Protein AF-A0A3M1M6B4-F1 (afdb_monomer_lite)

pLDDT: mean 84.83, std 20.27, range [35.53, 98.75]

Secondary structure (DSSP, 8-state):
-------------------------------------SHHHHHHHHHHHHHHHHHHHHHHHHHHGGGS-SEEEEEE-TTS-EEEEEEHHHHHHHHHHHHHHHHHHHHHHHHHHHHS-GGG---TTHHHHTSTTTHHHHHHHHHHHHHHHHHHHHHHHHHHHHHHHHHHHTTS---HHHHHHHHHHHHHHHHHHHHHHHHHHT---HHHHT--

Sequence (212 aa):
MADRPGTQSAAVGYTACQSPFMSGARLSRASKRQGVFPMVPVRIALWLLLVLLTVVGVAMVVFQLPELPERVATHFDGAGRPNGFMSRQGHLATMVALLVGTPILFAGISALIRILPASLINIPYRNYWLAPERREETIRVVDLFLLIMAIGTEVFMMGIAHLVYRANVGNGQLSNTAFLTLLCGYLALTLGGCIYLLVRFGRPPADHASMS

Foldseek 3Di:
DDDDDDDDDDDDDDDDDDDDDDDDPDVDPDPPVPPPPVLVVVVVVLVVLLVVLLVVLLVVLVVLLVLFDQKFQQDADLQQAGDDIDGSVVLSVVLNCQSVVLVVVLVVVLVVLVVDDLVPDDAAPSCVCCPPVRNVVSSSLVNVLSSLLSSLSSVLSSQSSVQSSCLRNDDVGGDSVSNVVSVVVSVCSVVVSVVVRNVVRVDDDPVVVVVD

Structure (mmCIF, N/CA/C/O backbone):
data_AF-A0A3M1M6B4-F1
#
_entry.id   AF-A0A3M1M6B4-F1
#
loop_
_atom_site.group_PDB
_atom_site.id
_atom_site.type_symbol
_atom_site.label_atom_id
_atom_site.label_alt_id
_atom_site.label_comp_id
_atom_site.label_asym_id
_atom_site.label_entity_id
_atom_site.label_seq_id
_atom_site.pdbx_PDB_ins_code
_atom_site.Cartn_x
_atom_site.Cartn_y
_atom_site.Cartn_z
_atom_site.occupancy
_atom_site.B_iso_or_equiv
_atom_site.auth_seq_id
_atom_site.auth_comp_id
_atom_site.auth_asym_id
_atom_site.auth_atom_id
_atom_site.pdbx_PDB_model_num
ATOM 1 N N . MET A 1 1 ? 86.862 14.592 -76.114 1.00 40.19 1 MET A N 1
ATOM 2 C CA . MET A 1 1 ? 88.117 15.286 -75.761 1.00 40.19 1 MET A CA 1
ATOM 3 C C . MET A 1 1 ? 87.729 16.367 -74.759 1.00 40.19 1 MET A C 1
ATOM 5 O O . MET A 1 1 ? 87.096 17.319 -75.177 1.00 40.19 1 MET A O 1
ATOM 9 N N . ALA A 1 2 ? 87.619 15.962 -73.487 1.00 42.69 2 ALA A N 1
ATOM 10 C CA . ALA A 1 2 ? 88.420 16.439 -72.336 1.00 42.69 2 ALA A CA 1
ATOM 11 C C . ALA A 1 2 ? 87.764 17.702 -71.715 1.00 42.69 2 ALA A C 1
ATOM 13 O O . ALA A 1 2 ? 87.353 18.574 -72.460 1.00 42.69 2 ALA A O 1
ATOM 14 N N . ASP A 1 3 ? 87.525 17.858 -70.411 1.00 41.56 3 ASP A N 1
ATOM 15 C CA . ASP A 1 3 ? 88.254 17.340 -69.254 1.00 41.56 3 ASP A CA 1
ATOM 16 C C . ASP A 1 3 ? 87.396 17.391 -67.958 1.00 41.56 3 ASP A C 1
ATOM 18 O O . ASP A 1 3 ? 86.475 18.199 -67.836 1.00 41.56 3 ASP A O 1
ATOM 22 N N . ARG A 1 4 ? 87.707 16.513 -66.997 1.00 49.56 4 ARG A N 1
ATOM 23 C CA . ARG A 1 4 ? 87.288 16.500 -65.563 1.00 49.56 4 ARG A CA 1
ATOM 24 C C . ARG A 1 4 ? 88.448 17.129 -64.735 1.00 49.56 4 ARG A C 1
ATOM 26 O O . ARG A 1 4 ? 89.508 17.246 -65.341 1.00 49.56 4 ARG A O 1
ATOM 33 N N . PRO A 1 5 ? 88.379 17.488 -63.416 1.00 52.84 5 PRO A N 1
ATOM 34 C CA . PRO A 1 5 ? 87.872 16.659 -62.292 1.00 52.84 5 PRO A CA 1
ATOM 35 C C . PRO A 1 5 ? 87.263 17.410 -61.069 1.00 52.84 5 PRO A C 1
ATOM 37 O O . PRO A 1 5 ? 87.384 18.617 -60.935 1.00 52.84 5 PRO A O 1
ATOM 40 N N . GLY A 1 6 ? 86.476 16.736 -60.214 1.00 39.44 6 GLY A N 1
ATOM 41 C CA . GLY A 1 6 ? 86.876 16.286 -58.854 1.00 39.44 6 GLY A CA 1
ATOM 42 C C . GLY A 1 6 ? 86.154 17.159 -57.803 1.00 39.44 6 GLY A C 1
ATOM 43 O O . GLY A 1 6 ? 86.039 18.349 -58.031 1.00 39.44 6 GLY A O 1
ATOM 44 N N . THR A 1 7 ? 85.532 16.707 -56.709 1.00 46.44 7 THR A N 1
ATOM 45 C CA . THR A 1 7 ? 85.862 15.696 -55.682 1.00 46.44 7 THR A CA 1
ATOM 46 C C . THR A 1 7 ? 84.567 15.300 -54.923 1.00 46.44 7 THR A C 1
ATOM 48 O O . THR A 1 7 ? 83.717 16.140 -54.660 1.00 46.44 7 THR A O 1
ATOM 51 N N . GLN A 1 8 ? 84.249 14.001 -54.813 1.00 39.56 8 GLN A N 1
ATOM 52 C CA . GLN A 1 8 ? 84.305 13.140 -53.603 1.00 39.56 8 GLN A CA 1
ATOM 53 C C . GLN A 1 8 ? 83.405 13.528 -52.403 1.00 39.56 8 GLN A C 1
ATOM 55 O O . GLN A 1 8 ? 83.698 14.497 -51.715 1.00 39.56 8 GLN A O 1
ATOM 60 N N . SER A 1 9 ? 82.413 12.684 -52.055 1.00 43.28 9 SER A N 1
ATOM 61 C CA . SER A 1 9 ? 82.490 11.784 -50.876 1.00 43.28 9 SER A CA 1
ATOM 62 C C . SER A 1 9 ? 81.210 10.931 -50.642 1.00 43.28 9 SER A C 1
ATOM 64 O O . SER A 1 9 ? 80.122 11.484 -50.535 1.00 43.28 9 SER A O 1
ATOM 66 N N . ALA A 1 10 ? 81.417 9.600 -50.546 1.00 44.84 10 ALA A N 1
ATOM 67 C CA . ALA A 1 10 ? 80.654 8.483 -49.917 1.00 44.84 10 ALA A CA 1
ATOM 68 C C . ALA A 1 10 ? 79.155 8.247 -50.276 1.00 44.84 10 ALA A C 1
ATOM 70 O O . ALA A 1 10 ? 78.307 9.073 -49.970 1.00 44.84 10 ALA A O 1
ATOM 71 N N . ALA A 1 11 ? 78.720 7.186 -50.990 1.00 38.25 11 ALA A N 1
ATOM 72 C CA . ALA A 1 11 ? 78.766 5.711 -50.771 1.00 38.25 11 ALA A CA 1
ATOM 73 C C . ALA A 1 11 ? 77.967 5.249 -49.524 1.00 38.25 11 ALA A C 1
ATOM 75 O O . ALA A 1 11 ? 78.397 5.489 -48.405 1.00 38.25 11 ALA A O 1
ATOM 76 N N . VAL A 1 12 ? 76.702 4.808 -49.643 1.00 45.16 12 VAL A N 1
ATOM 77 C CA . VAL A 1 12 ? 76.176 3.451 -49.973 1.00 45.16 12 VAL A CA 1
ATOM 78 C C . VAL A 1 12 ? 76.644 2.336 -49.027 1.00 45.16 12 VAL A C 1
ATOM 80 O O . VAL A 1 12 ? 77.816 1.980 -49.008 1.00 45.16 12 VAL A O 1
ATOM 83 N N . GLY A 1 13 ? 75.676 1.707 -48.348 1.00 35.53 13 GLY A N 1
ATOM 84 C CA . GLY A 1 13 ? 75.820 0.422 -47.661 1.00 35.53 13 GLY A CA 1
ATOM 85 C C . GLY A 1 13 ? 74.458 -0.153 -47.258 1.00 35.53 13 GLY A C 1
ATOM 86 O O . GLY A 1 13 ? 73.916 0.202 -46.218 1.00 35.53 13 GLY A O 1
ATOM 87 N N . TYR A 1 14 ? 73.898 -1.016 -48.109 1.00 40.78 14 TYR A N 1
ATOM 88 C CA . TYR A 1 14 ? 72.773 -1.906 -47.806 1.00 40.78 14 TYR A CA 1
ATOM 89 C C . TYR A 1 14 ? 73.297 -3.148 -47.073 1.00 40.78 14 TYR A C 1
ATOM 91 O O . TYR A 1 14 ? 74.148 -3.833 -47.633 1.00 40.78 14 TYR A O 1
ATOM 99 N N . THR A 1 15 ? 72.695 -3.517 -45.937 1.00 44.03 15 THR A N 1
ATOM 100 C CA . THR A 1 15 ? 72.592 -4.930 -45.531 1.00 44.03 15 THR A CA 1
ATOM 101 C C . THR A 1 15 ? 71.309 -5.159 -44.737 1.00 44.03 15 THR A C 1
ATOM 103 O O . THR A 1 15 ? 71.058 -4.519 -43.719 1.00 44.03 15 THR A O 1
ATOM 106 N N . ALA A 1 16 ? 70.488 -6.078 -45.236 1.00 45.38 16 ALA A N 1
ATOM 107 C CA . ALA A 1 16 ? 69.285 -6.584 -44.598 1.00 45.38 16 ALA A CA 1
ATOM 108 C C . ALA A 1 16 ? 69.616 -7.462 -43.380 1.00 45.38 16 ALA A C 1
ATOM 110 O O . ALA A 1 16 ? 70.549 -8.260 -43.445 1.00 45.38 16 ALA A O 1
ATOM 111 N N . CYS A 1 17 ? 68.799 -7.398 -42.323 1.00 38.09 17 CYS A N 1
ATOM 112 C CA . CYS A 1 17 ? 68.600 -8.525 -41.411 1.00 38.09 17 CYS A CA 1
ATOM 113 C C . CYS A 1 17 ? 67.274 -8.395 -40.633 1.00 38.09 17 CYS A C 1
ATOM 115 O O . CYS A 1 17 ? 67.120 -7.524 -39.787 1.00 38.09 17 CYS A O 1
ATOM 117 N N . GLN A 1 18 ? 66.343 -9.294 -40.965 1.00 40.31 18 GLN A N 1
ATOM 118 C CA . GLN A 1 18 ? 65.378 -9.963 -40.082 1.00 40.31 18 GLN A CA 1
ATOM 119 C C . GLN A 1 18 ? 64.338 -9.140 -39.294 1.00 40.31 18 GLN A C 1
ATOM 121 O O . GLN A 1 18 ? 64.591 -8.513 -38.272 1.00 40.31 18 GLN A O 1
ATOM 126 N N . SER A 1 19 ? 63.089 -9.318 -39.726 1.00 51.66 19 SER A N 1
ATOM 127 C CA . SER A 1 19 ? 61.875 -9.171 -38.925 1.00 51.66 19 SER A CA 1
ATOM 128 C C . SER A 1 19 ? 61.872 -10.082 -37.691 1.00 51.66 19 SER A C 1
ATOM 130 O O . SER A 1 19 ? 62.152 -11.276 -37.834 1.00 51.66 19 SER A O 1
ATOM 132 N N . PRO A 1 20 ? 61.312 -9.615 -36.566 1.00 44.59 20 PRO A N 1
ATOM 133 C CA . PRO A 1 20 ? 60.530 -10.462 -35.694 1.00 44.59 20 PRO A CA 1
ATOM 134 C C . PRO A 1 20 ? 59.050 -10.106 -35.832 1.00 44.59 20 PRO A C 1
ATOM 136 O O . PRO A 1 20 ? 58.566 -9.050 -35.427 1.00 44.59 20 PRO A O 1
ATOM 139 N N . PHE A 1 21 ? 58.335 -11.059 -36.416 1.00 44.69 21 PHE A N 1
ATOM 140 C CA . PHE A 1 21 ? 57.012 -11.480 -35.977 1.00 44.69 21 PHE A CA 1
ATOM 141 C C . PHE A 1 21 ? 56.900 -11.380 -34.443 1.00 44.69 21 PHE A C 1
ATOM 143 O O . PHE A 1 21 ? 57.751 -11.937 -33.763 1.00 44.69 21 PHE A O 1
ATOM 150 N N . MET A 1 22 ? 55.887 -10.683 -33.925 1.00 40.56 22 MET A N 1
ATOM 151 C CA . MET A 1 22 ? 55.130 -10.952 -32.683 1.00 40.56 22 MET A CA 1
ATOM 152 C C . MET A 1 22 ? 54.240 -9.718 -32.446 1.00 40.56 22 MET A C 1
ATOM 154 O O . MET A 1 22 ? 54.691 -8.657 -32.041 1.00 40.56 22 MET A O 1
ATOM 158 N N . SER A 1 23 ? 52.998 -9.765 -32.917 1.00 44.06 23 SER A N 1
ATOM 159 C CA . SER A 1 23 ? 51.843 -10.174 -32.108 1.00 44.06 23 SER A CA 1
ATOM 160 C C . SER A 1 23 ? 51.222 -8.981 -31.380 1.00 44.06 23 SER A C 1
ATOM 162 O O . SER A 1 23 ? 51.775 -8.412 -30.443 1.00 44.06 23 SER A O 1
ATOM 164 N N . GLY A 1 24 ? 50.045 -8.590 -31.868 1.00 48.38 24 GLY A N 1
ATOM 165 C CA . GLY A 1 24 ? 49.254 -7.506 -31.318 1.00 48.38 24 GLY A CA 1
ATOM 166 C C . GLY A 1 24 ? 48.861 -7.761 -29.868 1.00 48.38 24 GLY A C 1
ATOM 167 O O . GLY A 1 24 ? 47.989 -8.579 -29.586 1.00 48.38 24 GLY A O 1
ATOM 168 N N . ALA A 1 25 ? 49.404 -6.961 -28.958 1.00 43.69 25 ALA A N 1
ATOM 169 C CA . ALA A 1 25 ? 48.801 -6.744 -27.654 1.00 43.69 25 ALA A CA 1
ATOM 170 C C . ALA A 1 25 ? 47.692 -5.695 -27.808 1.00 43.69 25 ALA A C 1
ATOM 172 O O . ALA A 1 25 ? 47.838 -4.512 -27.510 1.00 43.69 25 ALA A O 1
ATOM 173 N N . ARG A 1 26 ? 46.563 -6.167 -28.342 1.00 50.47 26 ARG A N 1
ATOM 174 C CA . ARG A 1 26 ? 45.251 -5.532 -28.233 1.00 50.47 26 ARG A CA 1
ATOM 175 C C . ARG A 1 26 ? 45.087 -5.123 -26.767 1.00 50.47 26 ARG A C 1
ATOM 177 O O . ARG A 1 26 ? 45.126 -5.992 -25.899 1.00 50.47 26 ARG A O 1
ATOM 184 N N . LEU A 1 27 ? 44.943 -3.827 -26.484 1.00 48.97 27 LEU A N 1
ATOM 185 C CA . LEU A 1 27 ? 44.572 -3.349 -25.154 1.00 48.97 27 LEU A CA 1
ATOM 186 C C . LEU A 1 27 ? 43.285 -4.075 -24.756 1.00 48.97 27 LEU A C 1
ATOM 188 O O . LEU A 1 27 ? 42.207 -3.797 -25.285 1.00 48.97 27 LEU A O 1
ATOM 192 N N . SER A 1 28 ? 43.439 -5.072 -23.886 1.00 43.59 28 SER A N 1
ATOM 193 C CA . SER A 1 28 ? 42.374 -5.905 -23.350 1.00 43.59 28 SER A CA 1
ATOM 194 C C . SER A 1 28 ? 41.460 -5.023 -22.509 1.00 43.59 28 SER A C 1
ATOM 196 O O . SER A 1 28 ? 41.613 -4.867 -21.297 1.00 43.59 28 SER A O 1
ATOM 198 N N . ARG A 1 29 ? 40.489 -4.427 -23.193 1.00 54.69 29 ARG A N 1
ATOM 199 C CA . ARG A 1 29 ? 39.268 -3.895 -22.616 1.00 54.69 29 ARG A CA 1
ATOM 200 C C . ARG A 1 29 ? 38.568 -5.048 -21.891 1.00 54.69 29 ARG A C 1
ATOM 202 O O . ARG A 1 29 ? 38.309 -6.083 -22.487 1.00 54.69 29 ARG A O 1
ATOM 209 N N . ALA A 1 30 ? 38.217 -4.798 -20.634 1.00 49.53 30 ALA A N 1
ATOM 210 C CA . ALA A 1 30 ? 37.230 -5.538 -19.855 1.00 49.53 30 ALA A CA 1
ATOM 211 C C . ALA A 1 30 ? 37.575 -6.988 -19.456 1.00 49.53 30 ALA A C 1
ATOM 213 O O . ALA A 1 30 ? 37.200 -7.956 -20.100 1.00 49.53 30 ALA A O 1
ATOM 214 N N . SER A 1 31 ? 38.040 -7.130 -18.219 1.00 50.09 31 SER A N 1
ATOM 215 C CA . SER A 1 31 ? 37.276 -7.948 -17.276 1.00 50.09 31 SER A CA 1
ATOM 216 C C . SER A 1 31 ? 37.037 -7.102 -16.036 1.00 50.09 31 SER A C 1
ATOM 218 O O . SER A 1 31 ? 37.709 -7.202 -15.011 1.00 50.09 31 SER A O 1
ATOM 220 N N . LYS A 1 32 ? 36.081 -6.173 -16.171 1.00 48.78 32 LYS A N 1
ATOM 221 C CA . LYS A 1 32 ? 35.358 -5.664 -15.010 1.00 48.78 32 LYS A CA 1
ATOM 222 C C . LYS A 1 32 ? 34.793 -6.934 -14.387 1.00 48.78 32 LYS A C 1
ATOM 224 O O . LYS A 1 32 ? 33.907 -7.538 -14.987 1.00 48.78 32 LYS A O 1
ATOM 229 N N . ARG A 1 33 ? 35.346 -7.371 -13.251 1.00 49.53 33 ARG A N 1
ATOM 230 C CA . ARG A 1 33 ? 34.656 -8.294 -12.354 1.00 49.53 33 ARG A CA 1
ATOM 231 C C . ARG A 1 33 ? 33.294 -7.658 -12.131 1.00 49.53 33 ARG A C 1
ATOM 233 O O . ARG A 1 33 ? 33.173 -6.692 -11.381 1.00 49.53 33 ARG A O 1
ATOM 240 N N . GLN A 1 34 ? 32.304 -8.111 -12.891 1.00 51.44 34 GLN A N 1
ATOM 241 C CA . GLN A 1 34 ? 30.917 -7.819 -12.626 1.00 51.44 34 GLN A CA 1
ATOM 242 C C . GLN A 1 34 ? 30.686 -8.522 -11.302 1.00 51.44 34 GLN A C 1
ATOM 244 O O . GLN A 1 34 ? 30.470 -9.730 -11.255 1.00 51.44 34 GLN A O 1
ATOM 249 N N . GLY A 1 35 ? 30.878 -7.782 -10.209 1.00 43.88 35 GLY A N 1
ATOM 250 C CA . GLY A 1 35 ? 30.321 -8.177 -8.938 1.00 43.88 35 GLY A CA 1
ATOM 251 C C . GLY A 1 35 ? 28.864 -8.450 -9.243 1.00 43.88 35 GLY A C 1
ATOM 252 O O . GLY A 1 35 ? 28.145 -7.547 -9.676 1.00 43.88 35 GLY A O 1
ATOM 253 N N . VAL A 1 36 ? 28.464 -9.713 -9.126 1.00 52.59 36 VAL A N 1
ATOM 254 C CA . VAL A 1 36 ? 27.062 -10.074 -9.017 1.00 52.59 36 VAL A CA 1
ATOM 255 C C . VAL A 1 36 ? 26.621 -9.346 -7.758 1.00 52.59 36 VAL A C 1
ATOM 257 O O . VAL A 1 36 ? 26.820 -9.830 -6.646 1.00 52.59 36 VAL A O 1
ATOM 260 N N . PHE A 1 37 ? 26.169 -8.099 -7.918 1.00 51.41 37 PHE A N 1
ATOM 261 C CA . PHE A 1 37 ? 25.600 -7.334 -6.826 1.00 51.41 37 PHE A CA 1
ATOM 262 C C . PHE A 1 37 ? 24.536 -8.233 -6.195 1.00 51.41 37 PHE A C 1
ATOM 264 O O . PHE A 1 37 ? 23.854 -8.958 -6.930 1.00 51.41 37 PHE A O 1
ATOM 271 N N . PRO A 1 38 ? 24.393 -8.227 -4.864 1.00 55.50 38 PRO A N 1
ATOM 272 C CA . PRO A 1 38 ? 23.521 -9.135 -4.133 1.00 55.50 38 PRO A CA 1
ATOM 273 C C . PRO A 1 38 ? 22.040 -8.746 -4.348 1.00 55.50 38 PRO A C 1
ATOM 275 O O . PRO A 1 38 ? 21.292 -8.485 -3.417 1.00 55.50 38 PRO A O 1
ATOM 278 N N . MET A 1 39 ? 21.578 -8.701 -5.598 1.00 58.03 39 MET A N 1
ATOM 279 C CA . MET A 1 39 ? 20.209 -8.363 -5.982 1.00 58.03 39 MET A CA 1
ATOM 280 C C . MET A 1 39 ? 19.231 -9.480 -5.602 1.00 58.03 39 MET A C 1
ATOM 282 O O . MET A 1 39 ? 18.058 -9.218 -5.352 1.00 58.03 39 MET A O 1
ATOM 286 N N . VAL A 1 40 ? 19.711 -10.726 -5.515 1.00 64.44 40 VAL A N 1
ATOM 287 C CA . VAL A 1 40 ? 18.926 -11.868 -5.024 1.00 64.44 40 VAL A CA 1
ATOM 288 C C . VAL A 1 40 ? 18.583 -11.717 -3.534 1.00 64.44 40 VAL A C 1
ATOM 290 O O . VAL A 1 40 ? 17.393 -11.737 -3.217 1.00 64.44 40 VAL A O 1
ATOM 293 N N . PRO A 1 41 ? 19.539 -11.491 -2.612 1.00 81.00 41 PRO A N 1
ATOM 294 C CA . PRO A 1 41 ? 19.202 -11.323 -1.200 1.00 81.00 41 PRO A CA 1
ATOM 295 C C . PRO A 1 41 ? 18.409 -10.043 -0.915 1.00 81.00 41 PRO A C 1
ATOM 297 O O . PRO A 1 41 ? 17.564 -10.081 -0.031 1.00 81.00 41 PRO A O 1
ATOM 300 N N . VAL A 1 42 ? 18.570 -8.953 -1.682 1.00 87.88 42 VAL A N 1
ATOM 301 C CA . VAL A 1 42 ? 17.704 -7.764 -1.522 1.00 87.88 42 VAL A CA 1
ATOM 302 C C . VAL A 1 42 ? 16.243 -8.097 -1.826 1.00 87.88 42 VAL A C 1
ATOM 304 O O . VAL A 1 42 ? 15.359 -7.752 -1.049 1.00 87.88 42 VAL A O 1
ATOM 307 N N . ARG A 1 43 ? 15.964 -8.811 -2.923 1.00 88.75 43 ARG A N 1
ATOM 308 C CA . ARG A 1 43 ? 14.586 -9.207 -3.260 1.00 88.75 43 ARG A CA 1
ATOM 309 C C . ARG A 1 43 ? 13.990 -10.149 -2.222 1.00 88.75 43 ARG A C 1
ATOM 311 O O . ARG A 1 43 ? 12.838 -9.968 -1.846 1.00 88.75 43 ARG A O 1
ATOM 318 N N . ILE A 1 44 ? 14.763 -11.130 -1.756 1.00 92.00 44 ILE A N 1
ATOM 319 C CA . ILE A 1 44 ? 14.322 -12.040 -0.692 1.00 92.00 44 ILE A CA 1
ATOM 320 C C . ILE A 1 44 ? 14.017 -11.242 0.579 1.00 92.00 44 ILE A C 1
ATOM 322 O O . ILE A 1 44 ? 12.950 -11.417 1.154 1.00 92.00 44 ILE A O 1
ATOM 326 N N . ALA A 1 45 ? 14.895 -10.316 0.974 1.00 95.56 45 ALA A N 1
ATOM 327 C CA . ALA A 1 45 ? 14.679 -9.465 2.139 1.00 95.56 45 ALA A CA 1
ATOM 328 C C . ALA A 1 45 ? 13.404 -8.616 2.019 1.00 95.56 45 ALA A C 1
ATOM 330 O O . ALA A 1 45 ? 12.660 -8.511 2.987 1.00 95.56 45 ALA A O 1
ATOM 331 N N . LEU A 1 46 ? 13.107 -8.060 0.840 1.00 96.19 46 LEU A N 1
ATOM 332 C CA . LEU A 1 46 ? 11.873 -7.302 0.609 1.00 96.19 46 LEU A CA 1
ATOM 333 C C . LEU A 1 46 ? 10.617 -8.183 0.678 1.00 96.19 46 LEU A C 1
ATOM 335 O O . LEU A 1 46 ? 9.613 -7.761 1.240 1.00 96.19 46 LEU A O 1
ATOM 339 N N . TRP A 1 47 ? 10.666 -9.413 0.164 1.00 96.38 47 TRP A N 1
ATOM 340 C CA . TRP A 1 47 ? 9.563 -10.366 0.327 1.00 96.38 47 TRP A CA 1
ATOM 341 C C . TRP A 1 47 ? 9.356 -10.764 1.786 1.00 96.38 47 TRP A C 1
ATOM 343 O O . TRP A 1 47 ? 8.223 -10.780 2.255 1.00 96.38 47 TRP A O 1
ATOM 353 N N . LEU A 1 48 ? 10.438 -11.047 2.515 1.00 97.56 48 LEU A N 1
ATOM 354 C CA . LEU A 1 48 ? 10.373 -11.341 3.946 1.00 97.56 48 LEU A CA 1
ATOM 355 C C . LEU A 1 48 ? 9.819 -10.153 4.731 1.00 97.56 48 LEU A C 1
ATOM 357 O O . LEU A 1 48 ? 8.992 -10.350 5.614 1.00 97.56 48 LEU A O 1
ATOM 361 N N . LEU A 1 49 ? 10.225 -8.930 4.381 1.00 98.31 49 LEU A N 1
ATOM 362 C CA . LEU A 1 49 ? 9.672 -7.709 4.956 1.00 98.31 49 LEU A CA 1
ATOM 363 C C . LEU A 1 49 ? 8.175 -7.586 4.663 1.00 98.31 49 LEU A C 1
ATOM 365 O O . LEU A 1 49 ? 7.418 -7.290 5.577 1.00 98.31 49 LEU A O 1
ATOM 369 N N . LEU A 1 50 ? 7.740 -7.840 3.428 1.00 98.38 50 LEU A N 1
ATOM 370 C CA . LEU A 1 50 ? 6.323 -7.803 3.070 1.00 98.38 50 LEU A CA 1
ATOM 371 C C . LEU A 1 50 ? 5.516 -8.816 3.893 1.00 98.38 50 LEU A C 1
ATOM 373 O O . LEU A 1 50 ? 4.526 -8.443 4.509 1.00 98.38 50 LEU A O 1
ATOM 377 N N . VAL A 1 51 ? 5.973 -10.070 3.968 1.00 98.31 51 VAL A N 1
ATOM 378 C CA . VAL A 1 51 ? 5.318 -11.111 4.779 1.00 98.31 51 VAL A CA 1
ATOM 379 C C . VAL A 1 51 ? 5.288 -10.721 6.255 1.00 98.31 51 VAL A C 1
ATOM 381 O O . VAL A 1 51 ? 4.256 -10.868 6.908 1.00 98.31 51 VAL A O 1
ATOM 384 N N . LEU A 1 52 ? 6.397 -10.199 6.781 1.00 98.62 52 LEU A N 1
ATOM 385 C CA . LEU A 1 52 ? 6.476 -9.723 8.157 1.00 98.62 52 LEU A CA 1
ATOM 386 C C . LEU A 1 52 ? 5.462 -8.604 8.411 1.00 98.62 52 LEU A C 1
ATOM 388 O O . LEU A 1 52 ? 4.739 -8.671 9.400 1.00 98.62 52 LEU A O 1
ATOM 392 N N . LEU A 1 53 ? 5.381 -7.607 7.527 1.00 98.62 53 LEU A N 1
ATOM 393 C CA . LEU A 1 53 ? 4.426 -6.504 7.639 1.00 98.62 53 LEU A CA 1
ATOM 394 C C . LEU A 1 53 ? 2.985 -7.003 7.604 1.00 98.62 53 LEU A C 1
ATOM 396 O O . LEU A 1 53 ? 2.209 -6.603 8.463 1.00 98.62 53 LEU A O 1
ATOM 400 N N . THR A 1 54 ? 2.647 -7.935 6.713 1.00 98.69 54 THR A N 1
ATOM 401 C CA . THR A 1 54 ? 1.306 -8.528 6.665 1.00 98.69 54 THR A CA 1
ATOM 402 C C . THR A 1 54 ? 0.966 -9.263 7.961 1.00 98.69 54 THR A C 1
ATOM 404 O O . THR A 1 54 ? -0.102 -9.049 8.531 1.00 98.69 54 THR A O 1
ATOM 407 N N . VAL A 1 55 ? 1.875 -10.100 8.476 1.00 98.69 55 VAL A N 1
ATOM 408 C CA . VAL A 1 55 ? 1.658 -10.825 9.742 1.00 98.69 55 VAL A CA 1
ATOM 409 C C . VAL A 1 55 ? 1.507 -9.849 10.908 1.00 98.69 55 VAL A C 1
ATOM 411 O O . VAL A 1 55 ? 0.581 -9.984 11.707 1.00 98.69 55 VAL A O 1
ATOM 414 N N . VAL A 1 56 ? 2.381 -8.845 10.994 1.00 98.75 56 VAL A N 1
ATOM 415 C CA . VAL A 1 56 ? 2.341 -7.821 12.045 1.00 98.75 56 VAL A CA 1
ATOM 416 C C . VAL A 1 56 ? 1.081 -6.965 11.932 1.00 98.75 56 VAL A C 1
ATOM 418 O O . VAL A 1 56 ? 0.448 -6.699 12.947 1.00 98.75 56 VAL A O 1
ATOM 421 N N . GLY A 1 57 ? 0.679 -6.564 10.727 1.00 98.62 57 GLY A N 1
ATOM 422 C CA . GLY A 1 57 ? -0.528 -5.783 10.473 1.00 98.62 57 GLY A CA 1
ATOM 423 C C . GLY A 1 57 ? -1.794 -6.542 10.858 1.00 98.62 57 GLY A C 1
ATOM 424 O O . GLY A 1 57 ? -2.646 -5.998 11.560 1.00 98.62 57 GLY A O 1
ATOM 425 N N . VAL A 1 58 ? -1.895 -7.819 10.475 1.00 98.69 58 VAL A N 1
ATOM 426 C CA . VAL A 1 58 ? -3.016 -8.687 10.870 1.00 98.69 58 VAL A CA 1
ATOM 427 C C . VAL A 1 58 ? -3.042 -8.883 12.385 1.00 98.69 58 VAL A C 1
ATOM 429 O O . VAL A 1 58 ? -4.090 -8.715 13.007 1.00 98.69 58 VAL A O 1
ATOM 432 N N . ALA A 1 59 ? -1.896 -9.179 13.003 1.00 98.62 59 ALA A N 1
ATOM 433 C CA . ALA A 1 59 ? -1.804 -9.293 14.454 1.00 98.62 59 ALA A CA 1
ATOM 434 C C . ALA A 1 59 ? -2.240 -7.988 15.138 1.00 98.62 59 ALA A C 1
ATOM 436 O O . ALA A 1 59 ? -3.040 -8.023 16.070 1.00 98.62 59 ALA A O 1
ATOM 437 N N . MET A 1 60 ? -1.785 -6.836 14.637 1.00 98.50 60 MET A N 1
ATOM 438 C CA . MET A 1 60 ? -2.133 -5.518 15.162 1.00 98.50 60 MET A CA 1
ATOM 439 C C . MET A 1 60 ? -3.652 -5.300 15.196 1.00 98.50 60 MET A C 1
ATOM 441 O O . MET A 1 60 ? -4.178 -4.918 16.240 1.00 98.50 60 MET A O 1
ATOM 445 N N . VAL A 1 61 ? -4.367 -5.560 14.094 1.00 98.06 61 VAL A N 1
ATOM 446 C CA . VAL A 1 61 ? -5.828 -5.351 14.047 1.00 98.06 61 VAL A CA 1
ATOM 447 C C . VAL A 1 61 ? -6.593 -6.364 14.899 1.00 98.06 61 VAL A C 1
ATOM 449 O O . VAL A 1 61 ? -7.607 -6.015 15.499 1.00 98.06 61 VAL A O 1
ATOM 452 N N . VAL A 1 62 ? -6.094 -7.599 15.014 1.00 98.31 62 VAL A N 1
ATOM 453 C CA . VAL A 1 62 ? -6.682 -8.628 15.887 1.00 98.31 62 VAL A CA 1
ATOM 454 C C . VAL A 1 62 ? -6.521 -8.253 17.360 1.00 98.31 62 VAL A C 1
ATOM 456 O O . VAL A 1 62 ? -7.484 -8.353 18.117 1.00 98.31 62 VAL A O 1
ATOM 459 N N . PHE A 1 63 ? -5.343 -7.775 17.770 1.00 98.25 63 PHE A N 1
ATOM 460 C CA . PHE A 1 63 ? -5.096 -7.354 19.152 1.00 98.25 63 PHE A CA 1
ATOM 461 C C . PHE A 1 63 ? -5.865 -6.089 19.539 1.00 98.25 63 PHE A C 1
ATOM 463 O O . PHE A 1 63 ? -6.270 -5.963 20.687 1.00 98.25 63 PHE A O 1
ATOM 470 N N . GLN A 1 64 ? -6.109 -5.180 18.594 1.00 97.19 64 GLN A N 1
ATOM 471 C CA . GLN A 1 64 ? -6.908 -3.969 18.822 1.00 97.19 64 GLN A CA 1
ATOM 472 C C . GLN A 1 64 ? -8.416 -4.248 18.914 1.00 97.19 64 GLN A C 1
ATOM 474 O O . GLN A 1 64 ? -9.164 -3.441 19.464 1.00 97.19 64 GLN A O 1
ATOM 479 N N . LEU A 1 65 ? -8.878 -5.385 18.388 1.00 96.75 65 LEU A N 1
ATOM 480 C CA . LEU A 1 65 ? -10.297 -5.706 18.262 1.00 96.75 65 LEU A CA 1
ATOM 481 C C . LEU A 1 65 ? -11.098 -5.634 19.576 1.00 96.75 65 LEU A C 1
ATOM 483 O O . LEU A 1 65 ? -12.188 -5.064 19.544 1.00 96.75 65 LEU A O 1
ATOM 487 N N . PRO A 1 66 ? -10.635 -6.185 20.718 1.00 97.56 66 PRO A N 1
ATOM 488 C CA . PRO A 1 66 ? -11.437 -6.227 21.943 1.00 97.56 66 PRO A CA 1
ATOM 489 C C . PRO A 1 66 ? -11.741 -4.844 22.524 1.00 97.56 66 PRO A C 1
ATOM 491 O O . PRO A 1 66 ? -12.756 -4.675 23.194 1.00 97.56 66 PRO A O 1
ATOM 494 N N . GLU A 1 67 ? -10.878 -3.866 22.254 1.00 97.50 67 GLU A N 1
ATOM 495 C CA . GLU A 1 67 ? -11.010 -2.490 22.738 1.00 97.50 67 GLU A CA 1
ATOM 496 C C . GLU A 1 67 ? -11.959 -1.652 21.877 1.00 97.50 67 GLU A C 1
ATOM 498 O O . GLU A 1 67 ? -12.421 -0.592 22.298 1.00 97.50 67 GLU A O 1
ATOM 503 N N . LEU A 1 68 ? -12.264 -2.115 20.662 1.00 97.44 68 LEU A N 1
ATOM 504 C CA . LEU A 1 68 ? -13.165 -1.406 19.771 1.00 97.44 68 LEU A CA 1
ATOM 505 C C . LEU A 1 68 ? -14.627 -1.543 20.230 1.00 97.44 68 LEU A C 1
ATOM 507 O O . LEU A 1 68 ? -15.063 -2.641 20.611 1.00 97.44 68 LEU A O 1
ATOM 511 N N . PRO A 1 69 ? -15.424 -0.462 20.116 1.00 97.12 69 PRO A N 1
ATOM 512 C CA . PRO A 1 69 ? -16.864 -0.524 20.336 1.00 97.12 69 PRO A CA 1
ATOM 513 C C . PRO A 1 69 ? -17.536 -1.446 19.310 1.00 97.12 69 PRO A C 1
ATOM 515 O O . PRO A 1 69 ? -16.995 -1.709 18.235 1.00 97.12 69 PRO A O 1
ATOM 518 N N . GLU A 1 70 ? -18.757 -1.908 19.597 1.00 96.88 70 GLU A N 1
ATOM 519 C CA . GLU A 1 70 ? -19.517 -2.752 18.657 1.00 96.88 70 GLU A CA 1
ATOM 520 C C . GLU A 1 70 ? -19.732 -2.079 17.295 1.00 96.88 70 GLU A C 1
ATOM 522 O O . GLU A 1 70 ? -19.764 -2.752 16.259 1.00 96.88 70 GLU A O 1
ATOM 527 N N . ARG A 1 71 ? -19.843 -0.746 17.303 1.00 97.25 71 ARG A N 1
ATOM 528 C CA . ARG A 1 71 ? -20.005 0.099 16.124 1.00 97.25 71 ARG A CA 1
ATOM 529 C C . ARG A 1 71 ? -18.780 0.994 15.963 1.00 97.25 71 ARG A C 1
ATOM 531 O O . ARG A 1 71 ? -18.589 1.929 16.732 1.00 97.25 71 ARG A O 1
ATOM 538 N N . VAL A 1 72 ? -17.979 0.704 14.945 1.00 98.19 72 VAL A N 1
ATOM 539 C CA . VAL A 1 72 ? -16.684 1.337 14.682 1.00 98.19 72 VAL A CA 1
ATOM 540 C C . VAL A 1 72 ? -16.856 2.418 13.623 1.00 98.19 72 VAL A C 1
ATOM 542 O O . VAL A 1 72 ? -17.371 2.149 12.537 1.00 98.19 72 VAL A O 1
ATOM 545 N N . ALA A 1 73 ? -16.418 3.637 13.924 1.00 97.94 73 ALA A N 1
ATOM 546 C CA . ALA A 1 73 ? -16.260 4.694 12.937 1.00 97.94 73 ALA A CA 1
ATOM 547 C C . ALA A 1 73 ? -15.104 4.349 11.997 1.00 97.94 73 ALA A C 1
ATOM 549 O O . ALA A 1 73 ? -13.970 4.186 12.441 1.00 97.94 73 ALA A O 1
ATOM 550 N N . THR A 1 74 ? -15.381 4.248 10.702 1.00 96.94 74 THR A N 1
ATOM 551 C CA . THR A 1 74 ? -14.387 3.874 9.680 1.00 96.94 74 THR A CA 1
ATOM 552 C C . THR A 1 74 ? -14.307 4.866 8.534 1.00 96.94 74 THR A C 1
ATOM 554 O O . THR A 1 74 ? -13.423 4.751 7.690 1.00 96.94 74 THR A O 1
ATOM 557 N N . HIS A 1 75 ? -15.216 5.837 8.500 1.00 97.06 75 HIS A N 1
ATOM 558 C CA . HIS A 1 75 ? -15.171 6.956 7.576 1.00 97.06 75 HIS A CA 1
ATOM 559 C C . HIS A 1 75 ? -15.307 8.260 8.360 1.00 97.06 75 HIS A C 1
ATOM 561 O O . HIS A 1 75 ? -16.099 8.353 9.305 1.00 97.06 75 HIS A O 1
ATOM 567 N N . PHE A 1 76 ? -14.512 9.245 7.960 1.00 97.19 76 PHE A N 1
ATOM 568 C CA . PHE A 1 76 ? -14.390 10.529 8.631 1.00 97.19 76 PHE A CA 1
ATOM 569 C C . PHE A 1 76 ? -14.507 11.653 7.597 1.00 97.19 76 PHE A C 1
ATOM 571 O O . PHE A 1 76 ? -14.100 11.490 6.446 1.00 97.19 76 PHE A O 1
ATOM 578 N N . ASP A 1 77 ? -15.100 12.777 7.986 1.00 96.44 77 ASP A N 1
ATOM 579 C CA . ASP A 1 77 ? -15.167 13.976 7.153 1.00 96.44 77 ASP A CA 1
ATOM 580 C C . ASP A 1 77 ? -13.830 14.744 7.138 1.00 96.44 77 ASP A C 1
ATOM 582 O O . ASP A 1 77 ? -12.860 14.373 7.799 1.00 96.44 77 ASP A O 1
ATOM 586 N N . GLY A 1 78 ? -13.767 15.850 6.388 1.00 94.00 78 GLY A N 1
ATOM 587 C CA . GLY A 1 78 ? -12.562 16.685 6.310 1.00 94.00 78 GLY A CA 1
ATOM 588 C C . GLY A 1 78 ? -12.145 17.333 7.639 1.00 94.00 78 GLY A C 1
ATOM 589 O O . GLY A 1 78 ? -11.008 17.782 7.765 1.00 94.00 78 GLY A O 1
ATOM 590 N N . ALA A 1 79 ? -13.023 17.362 8.645 1.00 94.75 79 ALA A N 1
ATOM 591 C CA . ALA A 1 79 ? -12.713 17.818 9.998 1.00 94.75 79 ALA A CA 1
ATOM 592 C C . ALA A 1 79 ? -12.284 16.664 10.927 1.00 94.75 79 ALA A C 1
ATOM 594 O O . ALA A 1 79 ? -12.067 16.893 12.114 1.00 94.75 79 ALA A O 1
ATOM 595 N N . GLY A 1 80 ? -12.160 15.438 10.406 1.00 95.88 80 GLY A N 1
ATOM 596 C CA . GLY A 1 80 ? -11.806 14.251 11.177 1.00 95.88 80 GLY A CA 1
ATOM 597 C C . GLY A 1 80 ? -12.962 13.706 12.019 1.00 95.88 80 GLY A C 1
ATOM 598 O O . GLY A 1 80 ? -12.726 12.884 12.906 1.00 95.88 80 GLY A O 1
ATOM 599 N N . ARG A 1 81 ? -14.206 14.146 11.780 1.00 97.56 81 ARG A N 1
ATOM 600 C CA . ARG A 1 81 ? -15.387 13.686 12.525 1.00 97.56 81 ARG A CA 1
ATOM 601 C C . ARG A 1 81 ? -15.984 12.450 11.861 1.00 97.56 81 ARG A C 1
ATOM 603 O O . ARG A 1 81 ? -16.043 12.392 10.634 1.00 97.56 81 ARG A O 1
ATOM 610 N N . PRO A 1 82 ? -16.458 11.469 12.638 1.00 97.19 82 PRO A N 1
ATOM 611 C CA . PRO A 1 82 ? -16.971 10.230 12.087 1.00 97.19 82 PRO A CA 1
ATOM 612 C C . PRO A 1 82 ? -18.306 10.478 11.379 1.00 97.19 82 PRO A C 1
ATOM 614 O O . PRO A 1 82 ? -19.234 11.042 11.956 1.00 97.19 82 PRO A O 1
ATOM 617 N N . ASN A 1 83 ? -18.417 10.038 10.128 1.00 96.81 83 ASN A N 1
ATOM 618 C CA . ASN A 1 83 ? -19.640 10.152 9.324 1.00 96.81 83 ASN A CA 1
ATOM 619 C C . ASN A 1 83 ? -20.032 8.833 8.631 1.00 96.81 83 ASN A C 1
ATOM 621 O O . ASN A 1 83 ? -21.054 8.778 7.951 1.00 96.81 83 ASN A O 1
ATOM 625 N N . GLY A 1 84 ? -19.265 7.758 8.836 1.00 96.81 84 GLY A N 1
ATOM 626 C CA . GLY A 1 84 ? -19.595 6.412 8.379 1.00 96.81 84 GLY A CA 1
ATOM 627 C C . GLY A 1 84 ? -19.054 5.351 9.330 1.00 96.81 84 GLY A C 1
ATOM 628 O O . GLY A 1 84 ? -17.962 5.480 9.888 1.00 96.81 84 GLY A O 1
ATOM 629 N N . PHE A 1 85 ? -19.847 4.301 9.528 1.00 98.19 85 PHE A N 1
ATOM 630 C CA . PHE A 1 85 ? -19.615 3.289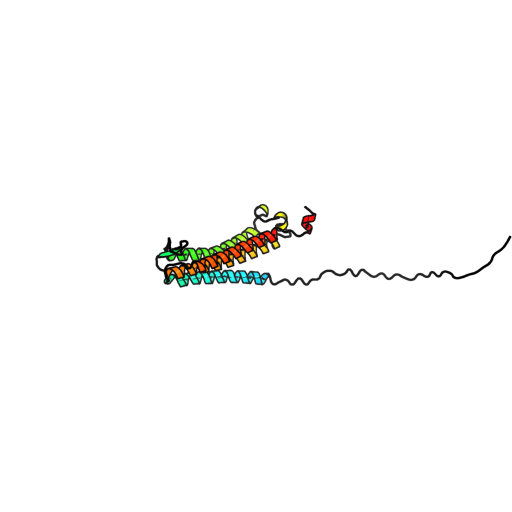 10.552 1.00 98.19 85 PHE A CA 1
ATOM 631 C C . PHE A 1 85 ? -19.827 1.889 9.992 1.00 98.19 85 PHE A C 1
ATOM 633 O O . PHE A 1 85 ? -20.626 1.691 9.078 1.00 98.19 85 PHE A O 1
ATOM 640 N N . MET A 1 86 ? -19.190 0.911 10.622 1.00 97.69 86 MET A N 1
ATOM 641 C CA . MET A 1 86 ? -19.448 -0.509 10.407 1.00 97.69 86 MET A CA 1
ATOM 642 C C . MET A 1 86 ? -19.458 -1.264 11.737 1.00 97.69 86 MET A C 1
ATOM 644 O O . MET A 1 86 ? -19.142 -0.706 12.788 1.00 97.69 86 MET A O 1
ATOM 648 N N . SER A 1 87 ? -19.851 -2.537 11.709 1.00 98.31 87 SER A N 1
ATOM 649 C CA . SER A 1 87 ? -19.709 -3.397 12.883 1.00 98.31 87 SER A CA 1
ATOM 650 C C . SER A 1 87 ? -18.231 -3.669 13.174 1.00 98.31 87 SER A C 1
ATOM 652 O O . SER A 1 87 ? -17.398 -3.679 12.264 1.00 98.31 87 SER A O 1
ATOM 654 N N . ARG A 1 88 ? -17.907 -3.965 14.434 1.00 97.50 88 ARG A N 1
ATOM 655 C CA . ARG A 1 88 ? -16.563 -4.387 14.860 1.00 97.50 88 ARG A CA 1
ATOM 656 C C . ARG A 1 88 ? -16.008 -5.544 14.023 1.00 97.50 88 ARG A C 1
ATOM 658 O O . ARG A 1 88 ? -14.850 -5.515 13.619 1.00 97.50 88 ARG A O 1
ATOM 665 N N . GLN A 1 89 ? -16.853 -6.527 13.704 1.00 97.81 89 GLN A N 1
ATOM 666 C CA . GLN A 1 89 ? -16.459 -7.658 12.858 1.00 97.81 89 GLN A CA 1
ATOM 667 C C . GLN A 1 89 ? -16.316 -7.275 11.383 1.00 97.81 89 GLN A C 1
ATOM 669 O O . GLN A 1 89 ? -15.423 -7.777 10.707 1.00 97.81 89 GLN A O 1
ATOM 674 N N . GLY A 1 90 ? -17.146 -6.351 10.890 1.00 97.81 90 GLY A N 1
ATOM 675 C CA . GLY A 1 90 ? -16.989 -5.788 9.550 1.00 97.81 90 GLY A CA 1
ATOM 676 C C . GLY A 1 90 ? -15.652 -5.063 9.391 1.00 97.81 90 GLY A C 1
ATOM 677 O O . GLY A 1 90 ? -14.977 -5.244 8.378 1.00 97.81 90 GLY A O 1
ATOM 678 N N . HIS A 1 91 ? -15.229 -4.315 10.416 1.00 97.62 91 HIS A N 1
ATOM 679 C CA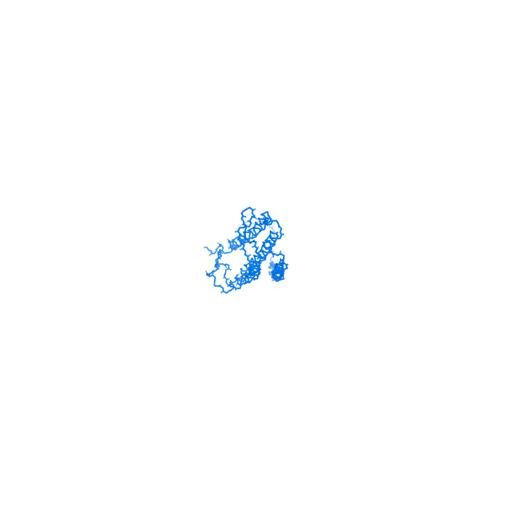 . HIS A 1 91 ? -13.928 -3.645 10.435 1.00 97.62 91 HIS A CA 1
ATOM 680 C C . HIS A 1 91 ? -12.775 -4.644 10.373 1.00 97.62 91 HIS A C 1
ATOM 682 O O . HIS A 1 91 ? -11.917 -4.521 9.497 1.00 97.62 91 HIS A O 1
ATOM 688 N N . LEU A 1 92 ? -12.798 -5.668 11.231 1.00 98.12 92 LEU A N 1
ATOM 689 C CA . LEU A 1 92 ? -11.792 -6.729 11.218 1.00 98.12 92 LEU A CA 1
ATOM 690 C C . LEU A 1 92 ? -11.705 -7.412 9.852 1.00 98.12 92 LEU A C 1
ATOM 692 O O . LEU A 1 92 ? -10.624 -7.484 9.271 1.00 98.12 92 LEU A O 1
ATOM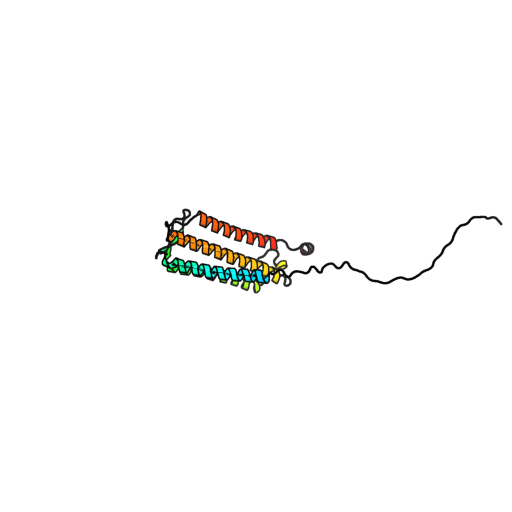 696 N N . ALA A 1 93 ? -12.838 -7.894 9.333 1.00 98.31 93 ALA A N 1
ATOM 697 C CA . ALA A 1 93 ? -12.884 -8.616 8.067 1.00 98.31 93 ALA A CA 1
ATOM 698 C C . ALA A 1 93 ? -12.349 -7.756 6.915 1.00 98.31 93 ALA A C 1
ATOM 700 O O . ALA A 1 93 ? -11.559 -8.237 6.107 1.00 98.31 93 ALA A O 1
ATOM 701 N N . THR A 1 94 ? -12.718 -6.472 6.882 1.00 98.25 94 THR A N 1
ATOM 702 C CA . THR A 1 94 ? -12.241 -5.528 5.864 1.00 98.25 94 THR A CA 1
ATOM 703 C C . THR A 1 94 ? -10.733 -5.310 5.969 1.00 98.25 94 THR A C 1
ATOM 705 O O . THR A 1 94 ? -10.037 -5.405 4.962 1.00 98.25 94 THR A O 1
ATOM 708 N N . MET A 1 95 ? -10.202 -5.048 7.168 1.00 98.00 95 MET A N 1
ATOM 709 C CA . MET A 1 95 ? -8.766 -4.800 7.344 1.00 98.00 95 MET A CA 1
ATOM 710 C C . MET A 1 95 ? -7.926 -6.042 7.040 1.00 98.00 95 MET A C 1
ATOM 712 O O . MET A 1 95 ? -6.929 -5.937 6.335 1.00 98.00 95 MET A O 1
ATOM 716 N N . VAL A 1 96 ? -8.345 -7.226 7.496 1.00 98.38 96 VAL A N 1
ATOM 717 C CA . VAL A 1 96 ? -7.653 -8.485 7.176 1.00 98.38 96 VAL A CA 1
ATOM 718 C C . VAL A 1 96 ? -7.703 -8.764 5.674 1.00 98.38 96 VAL A C 1
ATOM 720 O O . VAL A 1 96 ? -6.680 -9.112 5.088 1.00 98.38 96 VAL A O 1
ATOM 723 N N . ALA A 1 97 ? -8.856 -8.565 5.026 1.00 98.56 97 ALA A N 1
ATOM 724 C CA . ALA A 1 97 ? -8.978 -8.738 3.581 1.00 98.56 97 ALA A CA 1
ATOM 725 C C . ALA A 1 97 ? -8.056 -7.787 2.807 1.00 98.56 97 ALA A C 1
ATOM 727 O O . ALA A 1 97 ? -7.455 -8.202 1.821 1.00 98.56 97 ALA A O 1
ATOM 728 N N . LEU A 1 98 ? -7.903 -6.539 3.257 1.00 98.25 98 LEU A N 1
ATOM 729 C CA . LEU A 1 98 ? -7.000 -5.577 2.628 1.00 98.25 98 LEU A CA 1
ATOM 730 C C . LEU A 1 98 ? -5.522 -5.926 2.861 1.00 98.25 98 LEU A C 1
ATOM 732 O O . LEU A 1 98 ? -4.776 -5.985 1.887 1.00 98.25 98 LEU A O 1
ATOM 736 N N . LEU A 1 99 ? -5.116 -6.223 4.100 1.00 98.44 99 LEU A N 1
ATOM 737 C CA . LEU A 1 99 ? -3.726 -6.554 4.462 1.00 98.44 99 LEU A CA 1
ATOM 738 C C . LEU A 1 99 ? -3.246 -7.884 3.861 1.00 98.44 99 LEU A C 1
ATOM 740 O O . LEU A 1 99 ? -2.074 -8.059 3.558 1.00 98.44 99 LEU A O 1
ATOM 744 N N . VAL A 1 100 ? -4.138 -8.859 3.676 1.00 98.56 100 VAL A N 1
ATOM 745 C CA . VAL A 1 100 ? -3.783 -10.147 3.053 1.00 98.56 100 VAL A CA 1
ATOM 746 C C . VAL A 1 100 ? -3.985 -10.099 1.540 1.00 98.56 100 VAL A C 1
ATOM 748 O O . VAL A 1 100 ? -3.160 -10.597 0.774 1.00 98.56 100 VAL A O 1
ATOM 751 N N . GLY A 1 101 ? -5.076 -9.484 1.088 1.00 98.50 101 GLY A N 1
ATOM 752 C CA . GLY A 1 101 ? -5.426 -9.403 -0.325 1.00 98.50 101 GLY A CA 1
ATOM 753 C C . GLY A 1 101 ? -4.469 -8.528 -1.126 1.00 98.50 101 GLY A C 1
ATOM 754 O O . GLY A 1 101 ? -4.176 -8.856 -2.272 1.00 98.50 101 GLY A O 1
ATOM 755 N N . THR A 1 102 ? -3.931 -7.459 -0.536 1.00 97.81 102 THR A N 1
ATOM 756 C CA . THR A 1 102 ? -3.028 -6.536 -1.236 1.00 97.81 102 THR A CA 1
ATOM 757 C C . THR A 1 102 ? -1.705 -7.201 -1.645 1.00 97.81 102 THR A C 1
ATOM 759 O O . THR A 1 102 ? -1.393 -7.184 -2.840 1.00 97.81 102 THR A O 1
ATOM 762 N N . PRO A 1 103 ? -0.943 -7.865 -0.752 1.00 97.38 103 PRO A N 1
ATOM 763 C CA . PRO A 1 103 ? 0.253 -8.616 -1.132 1.00 97.38 103 PRO A CA 1
ATOM 764 C C . PRO A 1 103 ? -0.031 -9.676 -2.199 1.00 97.38 103 PRO A C 1
ATOM 766 O O . PRO A 1 103 ? 0.736 -9.807 -3.154 1.00 97.38 103 PRO A O 1
ATOM 769 N N . ILE A 1 104 ? -1.153 -10.396 -2.074 1.00 98.25 104 ILE A N 1
ATOM 770 C CA . ILE A 1 104 ? -1.582 -11.405 -3.053 1.00 98.25 104 ILE A CA 1
ATOM 771 C C . ILE A 1 104 ? -1.854 -10.757 -4.411 1.00 98.25 104 ILE A C 1
ATOM 773 O O . ILE A 1 104 ? -1.411 -11.277 -5.433 1.00 98.25 104 ILE A O 1
ATOM 777 N N . LEU A 1 105 ? -2.540 -9.614 -4.437 1.00 97.69 105 LEU A N 1
ATOM 778 C CA . LEU A 1 105 ? -2.834 -8.871 -5.658 1.00 97.69 105 LEU A CA 1
ATOM 779 C C . LEU A 1 105 ? -1.545 -8.429 -6.357 1.00 97.69 105 LEU A C 1
ATOM 781 O O . LEU A 1 105 ? -1.373 -8.700 -7.543 1.00 97.69 105 LEU A O 1
ATOM 785 N N . PHE A 1 106 ? -0.613 -7.800 -5.638 1.00 96.88 106 PHE A N 1
ATOM 786 C CA . PHE A 1 106 ? 0.660 -7.360 -6.217 1.00 96.88 106 PHE A CA 1
ATOM 787 C C . PHE A 1 106 ? 1.521 -8.539 -6.696 1.00 96.88 106 PHE A C 1
ATOM 789 O O . PHE A 1 106 ? 2.088 -8.480 -7.792 1.00 96.88 106 PHE A O 1
ATOM 796 N N . ALA A 1 107 ? 1.576 -9.633 -5.929 1.00 95.12 107 ALA A N 1
ATOM 797 C CA . ALA A 1 107 ? 2.240 -10.870 -6.340 1.00 95.12 107 ALA A CA 1
ATOM 798 C C . ALA A 1 107 ? 1.597 -11.466 -7.605 1.00 95.12 107 ALA A C 1
ATOM 800 O O . ALA A 1 107 ? 2.300 -11.864 -8.536 1.00 95.12 107 ALA A O 1
ATOM 801 N N . GLY A 1 108 ? 0.264 -11.473 -7.664 1.00 96.69 108 GLY A N 1
ATOM 802 C CA . GLY A 1 108 ? -0.519 -11.933 -8.805 1.00 96.69 108 GLY A CA 1
ATOM 803 C C . GLY 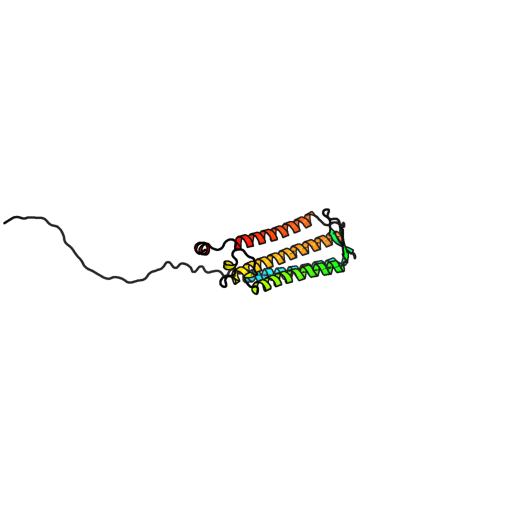A 1 108 ? -0.274 -11.095 -10.057 1.00 96.69 108 GLY A C 1
ATOM 804 O O . GLY A 1 108 ? -0.060 -11.657 -11.127 1.00 96.69 108 GLY A O 1
ATOM 805 N N . ILE A 1 109 ? -0.213 -9.766 -9.932 1.00 95.00 109 ILE A N 1
ATOM 806 C CA . ILE A 1 109 ? 0.130 -8.863 -11.042 1.00 95.00 109 ILE A CA 1
ATOM 807 C C . ILE A 1 109 ? 1.557 -9.143 -11.539 1.00 95.00 109 ILE A C 1
ATOM 809 O O . ILE A 1 109 ? 1.766 -9.270 -12.746 1.00 95.00 109 ILE A O 1
ATOM 813 N N . SER A 1 110 ? 2.531 -9.302 -10.635 1.00 92.56 110 SER A N 1
ATOM 814 C CA . SER A 1 110 ? 3.914 -9.658 -10.996 1.00 92.56 110 SER A CA 1
ATOM 815 C C . SER A 1 110 ? 3.987 -11.000 -11.740 1.00 92.56 110 SER A C 1
ATOM 817 O O . SER A 1 110 ? 4.675 -11.117 -12.759 1.00 92.56 110 SER A O 1
ATOM 819 N N . ALA A 1 111 ? 3.236 -12.009 -11.292 1.00 93.81 111 ALA A N 1
ATOM 820 C CA . ALA A 1 111 ? 3.138 -13.296 -11.977 1.00 93.81 111 ALA A CA 1
ATOM 821 C C . ALA A 1 111 ? 2.460 -13.170 -13.355 1.00 93.81 111 ALA A C 1
ATOM 823 O O . ALA A 1 111 ? 2.950 -13.723 -14.340 1.00 93.81 111 ALA A O 1
ATOM 824 N N . LEU A 1 112 ? 1.378 -12.393 -13.448 1.00 93.81 112 LEU A N 1
ATOM 825 C CA . LEU A 1 112 ? 0.613 -12.184 -14.676 1.00 93.81 112 LEU A CA 1
ATOM 826 C C . LEU A 1 112 ? 1.444 -11.482 -15.761 1.00 93.81 112 LEU A C 1
ATOM 828 O O . LEU A 1 112 ? 1.437 -11.900 -16.918 1.00 93.81 112 LEU A O 1
ATOM 832 N N . ILE A 1 113 ? 2.230 -10.464 -15.404 1.00 91.94 113 ILE A N 1
ATOM 833 C CA . ILE A 1 113 ? 3.092 -9.740 -16.356 1.00 91.94 113 ILE A CA 1
ATOM 834 C C . ILE A 1 113 ? 4.117 -10.673 -17.021 1.00 91.94 113 ILE A C 1
ATOM 836 O O . ILE A 1 113 ? 4.474 -10.477 -18.184 1.00 91.94 113 ILE A O 1
ATOM 840 N N . ARG A 1 114 ? 4.553 -11.737 -16.335 1.00 91.06 114 ARG A N 1
ATOM 841 C CA . ARG A 1 114 ? 5.499 -12.716 -16.893 1.00 91.06 114 ARG A CA 1
ATOM 842 C C . ARG A 1 114 ? 4.908 -13.553 -18.015 1.00 91.06 114 ARG A C 1
ATOM 844 O O . ARG A 1 114 ? 5.671 -13.953 -18.895 1.00 91.06 114 ARG A O 1
ATOM 851 N N . ILE A 1 115 ? 3.595 -13.761 -18.028 1.00 91.75 115 ILE A N 1
ATOM 852 C CA . ILE A 1 115 ? 2.897 -14.567 -19.039 1.00 91.75 115 ILE A CA 1
ATOM 853 C C . ILE A 1 115 ? 2.167 -13.721 -20.090 1.00 91.75 115 ILE A C 1
ATOM 855 O O . ILE A 1 115 ? 1.836 -14.232 -21.156 1.00 91.75 115 ILE A O 1
ATOM 859 N N . LEU A 1 116 ? 1.947 -12.427 -19.831 1.00 89.31 116 LEU A N 1
ATOM 860 C CA . LEU A 1 116 ? 1.286 -11.538 -20.784 1.00 89.31 116 LEU A CA 1
ATOM 861 C C . LEU A 1 116 ? 2.131 -11.311 -22.055 1.00 89.31 116 LEU A C 1
ATOM 863 O O . LEU A 1 116 ? 3.352 -11.097 -21.968 1.00 89.31 116 LEU A O 1
ATOM 867 N N . PRO A 1 117 ? 1.490 -11.291 -23.242 1.00 89.75 117 PRO A N 1
ATOM 868 C CA . PRO A 1 117 ? 2.137 -10.886 -24.480 1.00 89.75 117 PRO A CA 1
ATOM 869 C C . PRO A 1 117 ? 2.501 -9.397 -24.435 1.00 89.75 117 PRO A C 1
ATOM 871 O O . PRO A 1 117 ? 1.797 -8.578 -23.842 1.00 89.75 117 PRO A O 1
ATOM 874 N N . ALA A 1 118 ? 3.583 -9.026 -25.124 1.00 86.56 118 ALA A N 1
ATOM 875 C CA . ALA A 1 118 ? 4.098 -7.654 -25.128 1.00 86.56 118 ALA A CA 1
ATOM 876 C C . ALA A 1 118 ? 3.092 -6.610 -25.653 1.00 86.56 118 ALA A C 1
ATOM 878 O O . ALA A 1 118 ? 3.180 -5.438 -25.301 1.00 86.56 118 ALA A O 1
ATOM 879 N N . SER A 1 119 ? 2.119 -7.027 -26.469 1.00 87.69 119 SER A N 1
ATOM 880 C CA . SER A 1 119 ? 1.051 -6.164 -26.986 1.00 87.69 119 SER A CA 1
ATOM 881 C C . SER A 1 119 ? 0.093 -5.656 -25.906 1.00 87.69 119 SER A C 1
ATOM 883 O O . SER A 1 119 ? -0.481 -4.584 -26.091 1.00 87.69 119 SER A O 1
ATOM 885 N N . LEU A 1 120 ? -0.058 -6.392 -24.799 1.00 89.69 120 LEU A N 1
ATOM 886 C CA . LEU A 1 120 ? -0.938 -6.043 -23.678 1.00 89.69 120 LEU A CA 1
ATOM 887 C C . LEU A 1 120 ? -0.218 -5.265 -22.566 1.00 89.69 120 LEU A C 1
ATOM 889 O O . LEU A 1 120 ? -0.864 -4.777 -21.643 1.00 89.69 120 LEU A O 1
ATOM 893 N N . ILE A 1 121 ? 1.108 -5.129 -22.642 1.00 88.75 121 ILE A N 1
ATOM 894 C CA . ILE A 1 121 ? 1.899 -4.384 -21.660 1.00 88.75 121 ILE A CA 1
ATOM 895 C C . ILE A 1 121 ? 2.101 -2.956 -22.173 1.00 88.75 121 ILE A C 1
ATOM 897 O O . ILE A 1 121 ? 2.765 -2.724 -23.187 1.00 88.75 121 ILE A O 1
ATOM 901 N N . ASN A 1 122 ? 1.534 -1.987 -21.454 1.00 88.94 122 ASN A N 1
ATOM 902 C CA . ASN A 1 122 ? 1.649 -0.573 -21.789 1.00 88.94 122 ASN A CA 1
ATOM 903 C C . ASN A 1 122 ? 2.876 0.059 -21.114 1.00 88.94 122 ASN A C 1
ATOM 905 O O . ASN A 1 122 ? 2.812 0.458 -19.953 1.00 88.94 122 ASN A O 1
ATOM 909 N N . ILE A 1 123 ? 3.987 0.158 -21.847 1.00 89.81 123 ILE A N 1
ATOM 910 C CA . ILE A 1 123 ? 5.179 0.919 -21.445 1.00 89.81 123 ILE A CA 1
ATOM 911 C C . ILE A 1 123 ? 5.734 1.715 -22.641 1.00 89.81 123 ILE A C 1
ATOM 913 O O . ILE A 1 123 ? 5.597 1.263 -23.785 1.00 89.81 123 ILE A O 1
ATOM 917 N N . PRO A 1 124 ? 6.384 2.877 -22.419 1.00 89.81 124 PRO A N 1
ATOM 918 C CA . PRO A 1 124 ? 7.076 3.606 -23.484 1.00 89.81 124 PRO A CA 1
ATOM 919 C C . PRO A 1 124 ? 8.098 2.710 -24.190 1.00 89.81 124 PRO A C 1
ATOM 921 O O . PRO A 1 124 ? 8.743 1.898 -23.536 1.00 89.81 124 PRO A O 1
ATOM 924 N N . TYR A 1 125 ? 8.250 2.837 -25.512 1.00 89.88 125 TYR A N 1
ATOM 925 C CA . TYR A 1 125 ? 9.167 2.014 -26.320 1.00 89.88 125 TYR A CA 1
ATOM 926 C C . TYR A 1 125 ? 9.020 0.494 -26.081 1.00 89.88 125 TYR A C 1
ATOM 928 O O . TYR A 1 125 ? 10.010 -0.237 -26.033 1.00 89.88 125 TYR A O 1
ATOM 936 N N . ARG A 1 126 ? 7.784 -0.014 -25.937 1.00 89.06 126 ARG A N 1
ATOM 937 C CA . ARG A 1 126 ? 7.508 -1.422 -25.578 1.00 89.06 126 ARG A CA 1
ATOM 938 C C . ARG A 1 126 ? 8.257 -2.455 -26.426 1.00 89.06 126 ARG A C 1
ATOM 940 O O . ARG A 1 126 ? 8.760 -3.427 -25.877 1.00 89.06 126 ARG A O 1
ATOM 947 N N . ASN A 1 127 ? 8.362 -2.239 -27.743 1.00 88.69 127 ASN A N 1
ATOM 948 C CA . ASN A 1 127 ? 9.012 -3.183 -28.660 1.00 88.69 127 ASN A CA 1
ATOM 949 C C . ASN A 1 127 ? 10.506 -3.313 -28.341 1.00 88.69 127 ASN A C 1
ATOM 951 O O . ASN A 1 127 ? 11.083 -4.382 -28.495 1.00 88.69 127 ASN A O 1
ATOM 955 N N . TYR A 1 128 ? 11.114 -2.232 -27.846 1.00 90.50 128 TYR A N 1
ATOM 956 C CA . TYR A 1 128 ? 12.482 -2.246 -27.366 1.00 90.50 128 TYR A CA 1
ATOM 957 C C . TYR A 1 128 ? 12.578 -2.998 -26.031 1.00 90.50 128 TYR A C 1
ATOM 959 O O . TYR A 1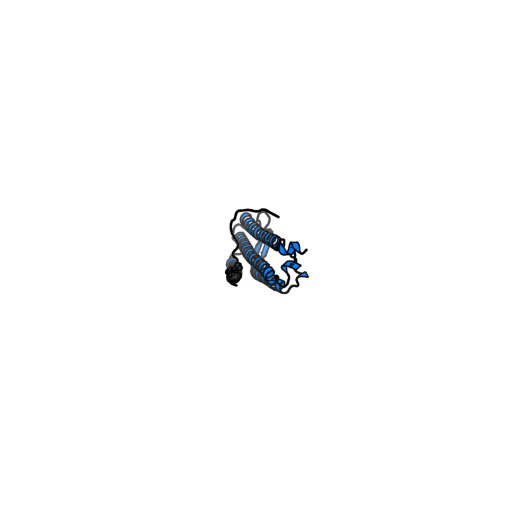 128 ? 13.282 -4.002 -25.948 1.00 90.50 128 TYR A O 1
ATOM 967 N N . TRP A 1 129 ? 11.858 -2.573 -24.989 1.00 91.56 129 TRP A N 1
ATOM 968 C CA . TRP A 1 129 ? 12.015 -3.135 -23.635 1.00 91.56 129 TRP A CA 1
ATOM 969 C C . TRP A 1 129 ? 11.500 -4.568 -23.470 1.00 91.56 129 TRP A C 1
ATOM 971 O O . TRP A 1 129 ? 11.995 -5.295 -22.609 1.00 91.56 129 TRP A O 1
ATOM 981 N N . LEU A 1 130 ? 10.521 -4.983 -24.274 1.00 92.50 130 LEU A N 1
ATOM 982 C CA . LEU A 1 130 ? 9.922 -6.322 -24.222 1.00 92.50 130 LEU A CA 1
ATOM 983 C C . LEU A 1 130 ? 10.443 -7.250 -25.322 1.00 92.50 130 LEU A C 1
ATOM 985 O O . LEU A 1 130 ? 9.898 -8.341 -25.491 1.00 92.50 130 LEU A O 1
ATOM 989 N N . ALA A 1 131 ? 11.495 -6.845 -26.043 1.00 92.00 131 ALA A N 1
ATOM 990 C CA . ALA A 1 131 ? 12.224 -7.744 -26.929 1.00 92.00 131 ALA A CA 1
ATOM 991 C C . ALA A 1 131 ? 12.747 -8.960 -26.135 1.00 92.00 131 ALA A C 1
ATOM 993 O O . ALA A 1 131 ? 13.109 -8.791 -24.961 1.00 92.00 131 ALA A O 1
ATOM 994 N N . PRO A 1 132 ? 12.792 -10.168 -26.730 1.00 90.62 132 PRO A N 1
ATOM 995 C CA . PRO A 1 132 ? 13.158 -11.401 -26.028 1.00 90.62 132 PRO A CA 1
ATOM 996 C C . PRO A 1 132 ? 14.455 -11.295 -25.216 1.00 90.62 132 PRO A C 1
ATOM 998 O O . PRO A 1 132 ? 14.529 -11.816 -24.106 1.00 90.62 132 PRO A O 1
ATOM 1001 N N . GLU A 1 133 ? 15.435 -10.547 -25.721 1.00 91.25 133 GLU A N 1
ATOM 1002 C CA . GLU A 1 133 ? 16.760 -10.380 -25.120 1.00 91.25 133 GLU A CA 1
ATOM 1003 C C . GLU A 1 133 ? 16.740 -9.508 -23.853 1.00 91.25 133 GLU A C 1
ATOM 1005 O O . GLU A 1 133 ? 17.618 -9.629 -23.003 1.00 91.25 133 GLU A O 1
ATOM 1010 N N . ARG A 1 134 ? 15.749 -8.614 -23.715 1.00 90.75 134 ARG A N 1
ATOM 1011 C CA . ARG A 1 134 ? 15.653 -7.623 -22.621 1.00 90.75 134 ARG A CA 1
ATOM 1012 C C . ARG A 1 134 ? 14.474 -7.855 -21.684 1.00 90.75 134 ARG A C 1
ATOM 1014 O O . ARG A 1 134 ? 14.452 -7.312 -20.579 1.00 90.75 134 ARG A O 1
ATOM 1021 N N . ARG A 1 135 ? 13.499 -8.671 -22.093 1.00 91.56 135 ARG A N 1
ATOM 1022 C CA . ARG A 1 135 ? 12.239 -8.878 -21.370 1.00 91.56 135 ARG A CA 1
ATOM 1023 C C . ARG A 1 135 ? 12.447 -9.269 -19.908 1.00 91.56 135 ARG A C 1
ATOM 1025 O O . ARG A 1 135 ? 11.764 -8.734 -19.040 1.00 91.56 135 ARG A O 1
ATOM 1032 N N . GLU A 1 136 ? 13.388 -10.166 -19.619 1.00 91.94 136 GLU A N 1
ATOM 1033 C CA . GLU A 1 136 ? 13.657 -10.602 -18.243 1.00 91.94 136 GLU A CA 1
ATOM 1034 C C . GLU A 1 136 ? 14.187 -9.459 -17.361 1.00 91.94 136 GLU A C 1
ATOM 1036 O O . GLU A 1 136 ? 13.792 -9.318 -16.205 1.00 91.94 136 GLU A O 1
ATOM 1041 N N . GLU A 1 137 ? 15.063 -8.602 -17.890 1.00 91.06 137 GLU A N 1
ATOM 1042 C CA . GLU A 1 137 ? 15.538 -7.418 -17.168 1.00 91.06 137 GLU A CA 1
ATOM 1043 C C . GLU A 1 137 ? 14.403 -6.415 -16.931 1.00 91.06 137 GLU A C 1
ATOM 1045 O O . GLU A 1 137 ? 14.217 -5.963 -15.801 1.00 91.06 137 GLU A O 1
ATOM 1050 N N . THR A 1 138 ? 13.598 -6.133 -17.956 1.00 92.88 138 THR A N 1
ATOM 1051 C CA . THR A 1 138 ? 12.440 -5.233 -17.856 1.00 92.88 138 THR A CA 1
ATOM 1052 C C . THR A 1 138 ? 11.452 -5.706 -16.791 1.00 92.88 138 THR A C 1
ATOM 1054 O O . THR A 1 138 ? 11.041 -4.922 -15.936 1.00 92.88 138 THR A O 1
ATOM 1057 N N . ILE A 1 139 ? 11.118 -6.999 -16.784 1.00 92.75 139 ILE A N 1
ATOM 1058 C CA . ILE A 1 139 ? 10.219 -7.582 -15.783 1.00 92.75 139 ILE A CA 1
ATOM 1059 C C . ILE A 1 139 ? 10.818 -7.484 -14.381 1.00 92.75 139 ILE A C 1
ATOM 1061 O O . ILE A 1 139 ? 10.096 -7.144 -13.452 1.00 92.75 139 ILE A O 1
ATOM 1065 N N . ARG A 1 140 ? 12.128 -7.699 -14.202 1.00 92.31 140 ARG A N 1
ATOM 1066 C CA . ARG A 1 140 ? 12.770 -7.553 -12.882 1.00 92.31 140 ARG A CA 1
ATOM 1067 C C . ARG A 1 140 ? 12.635 -6.138 -12.312 1.00 92.31 140 ARG A C 1
ATOM 1069 O O . ARG A 1 140 ? 12.453 -5.999 -11.104 1.00 92.31 140 ARG A O 1
ATOM 1076 N N . VAL A 1 141 ? 12.702 -5.106 -13.157 1.00 93.19 141 VAL A N 1
ATOM 1077 C CA . VAL A 1 141 ? 12.481 -3.709 -12.739 1.00 93.19 141 VAL A CA 1
ATOM 1078 C C . VAL A 1 141 ? 11.029 -3.494 -12.309 1.00 93.19 141 VAL A C 1
ATOM 1080 O O . VAL A 1 141 ? 10.785 -2.919 -11.249 1.00 93.19 141 VAL A O 1
ATOM 1083 N N . VAL A 1 142 ? 10.071 -3.992 -13.095 1.00 93.62 142 VAL A N 1
ATOM 1084 C CA . VAL A 1 142 ? 8.637 -3.885 -12.779 1.00 93.62 142 VAL A CA 1
ATOM 1085 C C . VAL A 1 142 ? 8.287 -4.660 -11.507 1.00 93.62 142 VAL A C 1
ATOM 1087 O O . VAL A 1 142 ? 7.581 -4.136 -10.653 1.00 93.62 142 VAL A O 1
ATOM 1090 N N . ASP A 1 143 ? 8.825 -5.864 -11.330 1.00 93.19 143 ASP A N 1
ATOM 1091 C CA . ASP A 1 143 ? 8.631 -6.680 -10.130 1.00 93.19 143 ASP A CA 1
ATOM 1092 C C . ASP A 1 143 ? 9.126 -5.969 -8.870 1.00 93.19 143 ASP A C 1
ATOM 1094 O O . ASP A 1 143 ? 8.453 -5.987 -7.842 1.00 93.19 143 ASP A O 1
ATOM 1098 N N . LEU A 1 144 ? 10.309 -5.348 -8.937 1.00 94.38 144 LEU A N 1
ATOM 1099 C CA . LEU A 1 144 ? 10.857 -4.601 -7.808 1.00 94.38 144 LEU A CA 1
ATOM 1100 C C . LEU A 1 144 ? 9.985 -3.387 -7.477 1.00 94.38 144 LEU A C 1
ATOM 1102 O O . LEU A 1 144 ? 9.716 -3.136 -6.305 1.00 94.38 144 LEU A O 1
ATOM 1106 N N . PHE A 1 145 ? 9.512 -2.671 -8.498 1.00 95.38 145 PHE A N 1
ATOM 1107 C CA . PHE A 1 145 ? 8.555 -1.584 -8.319 1.00 95.38 145 PHE A CA 1
ATOM 1108 C C . PHE A 1 145 ? 7.270 -2.077 -7.638 1.00 95.38 145 PHE A C 1
ATOM 1110 O O . PHE A 1 145 ? 6.883 -1.517 -6.617 1.00 95.38 145 PHE A O 1
ATOM 1117 N N . LEU A 1 146 ? 6.650 -3.155 -8.131 1.00 96.25 146 LEU A N 1
ATOM 1118 C CA . LEU A 1 146 ? 5.429 -3.720 -7.545 1.00 96.25 146 LEU A CA 1
ATOM 1119 C C . LEU A 1 146 ? 5.635 -4.165 -6.092 1.00 96.25 146 LEU A C 1
ATOM 1121 O O . LEU A 1 146 ? 4.761 -3.941 -5.261 1.00 96.25 146 LEU A O 1
ATOM 1125 N N . LEU A 1 147 ? 6.792 -4.746 -5.766 1.00 96.81 147 LEU A N 1
ATOM 1126 C CA . LEU A 1 147 ? 7.118 -5.159 -4.400 1.00 96.81 147 LEU A CA 1
ATOM 1127 C C . LEU A 1 147 ? 7.274 -3.959 -3.454 1.00 96.81 147 LEU A C 1
ATOM 1129 O O . LEU A 1 147 ? 6.766 -3.988 -2.336 1.00 96.81 147 LEU A O 1
ATOM 1133 N N . ILE A 1 148 ? 7.925 -2.882 -3.905 1.00 97.38 148 ILE A N 1
ATOM 1134 C CA . ILE A 1 148 ? 8.029 -1.631 -3.137 1.00 97.38 148 ILE A CA 1
ATOM 1135 C C . ILE A 1 148 ? 6.644 -0.997 -2.949 1.00 97.38 148 ILE A C 1
ATOM 1137 O O . ILE A 1 148 ? 6.330 -0.539 -1.851 1.00 97.38 148 ILE A O 1
ATOM 1141 N N . MET A 1 149 ? 5.798 -1.014 -3.984 1.00 97.94 149 MET A N 1
ATOM 1142 C CA . MET A 1 149 ? 4.419 -0.529 -3.891 1.00 97.94 149 MET A CA 1
ATOM 1143 C C . MET A 1 149 ? 3.588 -1.356 -2.908 1.00 97.94 149 MET A C 1
ATOM 1145 O O . MET A 1 149 ? 2.857 -0.773 -2.110 1.00 97.94 149 MET A O 1
ATOM 1149 N N . ALA A 1 150 ? 3.735 -2.684 -2.900 1.00 98.12 150 ALA A N 1
ATOM 1150 C CA . ALA A 1 150 ? 3.069 -3.557 -1.936 1.00 98.12 150 ALA A CA 1
ATOM 1151 C C . ALA A 1 150 ? 3.479 -3.217 -0.495 1.00 98.12 150 ALA A C 1
ATOM 1153 O O . ALA A 1 150 ? 2.617 -2.981 0.344 1.00 98.12 150 ALA A O 1
ATOM 1154 N N . ILE A 1 151 ? 4.785 -3.091 -0.228 1.00 98.56 151 ILE A N 1
ATOM 1155 C CA . ILE A 1 151 ? 5.314 -2.713 1.094 1.00 98.56 151 ILE A CA 1
ATOM 1156 C C . ILE A 1 151 ? 4.802 -1.332 1.523 1.00 98.56 151 ILE A C 1
ATOM 1158 O O . ILE A 1 151 ? 4.351 -1.159 2.653 1.00 98.56 151 ILE A O 1
ATOM 1162 N N . GLY A 1 152 ? 4.848 -0.343 0.628 1.00 98.44 152 GLY A N 1
ATOM 1163 C CA . GLY A 1 152 ? 4.342 0.999 0.914 1.00 98.44 152 GLY A CA 1
ATOM 1164 C C . GLY A 1 152 ? 2.841 1.016 1.202 1.00 98.44 152 GLY A C 1
ATOM 1165 O O . GLY A 1 152 ? 2.397 1.730 2.101 1.00 98.44 152 GLY A O 1
ATOM 1166 N N . THR A 1 153 ? 2.072 0.200 0.476 1.00 98.56 153 THR A N 1
ATOM 1167 C CA . THR A 1 153 ? 0.627 0.054 0.684 1.00 98.56 153 THR A CA 1
ATOM 1168 C C . THR A 1 153 ? 0.326 -0.613 2.025 1.00 98.56 153 THR A C 1
ATOM 1170 O O . THR A 1 153 ? -0.535 -0.117 2.744 1.00 98.56 153 THR A O 1
ATOM 1173 N N . GLU A 1 154 ? 1.065 -1.660 2.412 1.00 98.38 154 GLU A N 1
ATOM 1174 C CA . GLU A 1 154 ? 0.945 -2.297 3.734 1.00 98.38 154 GLU A CA 1
ATOM 1175 C C . GLU A 1 154 ? 1.186 -1.293 4.864 1.00 98.38 154 GLU A C 1
ATOM 1177 O O . GLU A 1 154 ? 0.349 -1.139 5.751 1.00 98.38 154 GLU A O 1
ATOM 1182 N N . VAL A 1 155 ? 2.293 -0.543 4.807 1.00 98.62 155 VAL A N 1
ATOM 1183 C CA . VAL A 1 155 ? 2.616 0.472 5.823 1.00 98.62 155 VAL A CA 1
ATOM 1184 C C . VAL A 1 155 ? 1.523 1.540 5.899 1.00 98.62 155 VAL A C 1
ATOM 1186 O O . VAL A 1 155 ? 1.114 1.931 6.995 1.00 98.62 155 VAL A O 1
ATOM 1189 N N . PHE A 1 156 ? 1.017 1.995 4.750 1.00 98.69 156 PHE A N 1
ATOM 1190 C CA . PHE A 1 156 ? -0.088 2.946 4.698 1.00 98.69 156 PHE A CA 1
ATOM 1191 C C . PHE A 1 156 ? -1.364 2.368 5.329 1.00 98.69 156 PHE A C 1
ATOM 1193 O O . PHE A 1 156 ? -1.953 3.010 6.197 1.00 98.69 156 PHE A O 1
ATOM 1200 N N . MET A 1 157 ? -1.761 1.146 4.961 1.00 98.56 157 MET A N 1
ATOM 1201 C CA . MET A 1 157 ? -2.947 0.471 5.501 1.00 98.56 157 MET A CA 1
ATOM 1202 C C . MET A 1 157 ? -2.844 0.233 7.008 1.00 98.56 157 MET A C 1
ATOM 1204 O O . MET A 1 157 ? -3.800 0.517 7.727 1.00 98.56 157 MET A O 1
ATOM 1208 N N . MET A 1 158 ? -1.685 -0.206 7.506 1.00 98.62 158 MET A N 1
ATOM 1209 C CA . MET A 1 158 ? -1.420 -0.330 8.942 1.00 98.62 158 MET A CA 1
ATOM 1210 C C . MET A 1 158 ? -1.549 1.026 9.648 1.00 98.62 158 MET A C 1
ATOM 1212 O O . MET A 1 158 ? -2.184 1.120 10.698 1.00 98.62 158 MET A O 1
ATOM 1216 N N . GLY A 1 159 ? -1.008 2.094 9.057 1.00 98.50 159 GLY A N 1
ATOM 1217 C CA . GLY A 1 159 ? -1.154 3.453 9.576 1.00 98.50 159 GLY A CA 1
ATOM 1218 C C . GLY A 1 159 ? -2.618 3.895 9.663 1.00 98.50 159 GLY A C 1
ATOM 1219 O O . GLY A 1 159 ? -3.051 4.387 10.704 1.00 98.50 159 GLY A O 1
ATOM 1220 N N . ILE A 1 160 ? -3.406 3.661 8.608 1.00 98.25 160 ILE A N 1
ATOM 1221 C CA . ILE A 1 160 ? -4.845 3.959 8.593 1.00 98.25 160 ILE A CA 1
ATOM 1222 C C . ILE A 1 160 ? -5.595 3.136 9.644 1.00 98.25 160 ILE A C 1
ATOM 1224 O O . ILE A 1 160 ? -6.353 3.710 10.425 1.00 98.25 160 ILE A O 1
ATOM 1228 N N . ALA A 1 161 ? -5.362 1.824 9.711 1.00 98.19 161 ALA A N 1
ATOM 1229 C CA . ALA A 1 161 ? -5.993 0.948 10.696 1.00 98.19 161 ALA A CA 1
ATOM 1230 C C . ALA A 1 161 ? -5.706 1.423 12.129 1.00 98.19 161 ALA A C 1
ATOM 1232 O O . ALA A 1 161 ? -6.619 1.527 12.949 1.00 98.19 161 ALA A O 1
ATOM 1233 N N . HIS A 1 162 ? -4.460 1.817 12.409 1.00 98.38 162 HIS A N 1
ATOM 1234 C CA . HIS A 1 162 ? -4.091 2.354 13.712 1.00 98.38 162 HIS A CA 1
ATOM 1235 C C . HIS A 1 162 ? -4.772 3.699 14.014 1.00 98.38 162 HIS A C 1
ATOM 1237 O O . HIS A 1 162 ? -5.253 3.901 15.128 1.00 98.38 162 HIS A O 1
ATOM 1243 N N . LEU A 1 163 ? -4.868 4.617 13.043 1.00 98.06 163 LEU A N 1
ATOM 1244 C CA . LEU A 1 163 ? -5.585 5.885 13.232 1.00 98.06 163 LEU A CA 1
ATOM 1245 C C . LEU A 1 163 ? -7.081 5.677 13.488 1.00 98.06 163 LEU A C 1
ATOM 1247 O O . LEU A 1 163 ? -7.647 6.354 14.347 1.00 98.06 163 LEU A O 1
ATOM 1251 N N . VAL A 1 164 ? -7.704 4.723 12.792 1.00 98.00 164 VAL A N 1
ATOM 1252 C CA . VAL A 1 164 ? -9.099 4.326 13.025 1.00 98.00 164 VAL A CA 1
ATOM 1253 C C . VAL A 1 164 ? -9.272 3.809 14.451 1.00 98.00 164 VAL A C 1
ATOM 1255 O O . VAL A 1 164 ? -10.165 4.269 15.163 1.00 98.00 164 VAL A O 1
ATOM 1258 N N . TYR A 1 165 ? -8.399 2.909 14.901 1.00 98.31 165 TYR A N 1
ATOM 1259 C CA . TYR A 1 165 ? -8.421 2.406 16.273 1.00 98.31 165 TYR A CA 1
ATOM 1260 C C . TYR A 1 165 ? -8.290 3.542 17.302 1.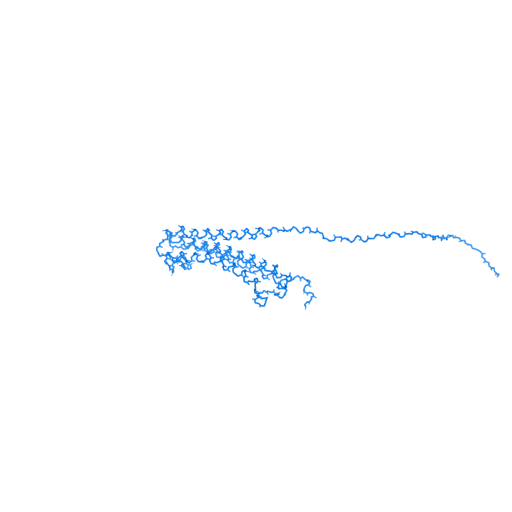00 98.31 165 TYR A C 1
ATOM 1262 O O . TYR A 1 165 ? -9.128 3.672 18.196 1.00 98.31 165 TYR A O 1
ATOM 1270 N N . ARG A 1 166 ? -7.311 4.439 17.124 1.00 97.94 166 ARG A N 1
ATOM 1271 C CA . ARG A 1 166 ? -7.091 5.593 18.012 1.00 97.94 166 ARG A CA 1
ATOM 1272 C C . ARG A 1 166 ? -8.299 6.526 18.081 1.00 97.94 166 ARG A C 1
ATOM 1274 O O . ARG A 1 166 ? -8.611 7.018 19.162 1.00 97.94 166 ARG A O 1
ATOM 1281 N N . ALA A 1 167 ? -8.974 6.763 16.958 1.00 97.69 167 ALA A N 1
ATOM 1282 C CA . ALA A 1 167 ? -10.175 7.591 16.922 1.00 97.69 167 ALA A CA 1
ATOM 1283 C C . ALA A 1 167 ? -11.333 6.950 17.703 1.00 97.69 167 ALA A C 1
ATOM 1285 O O . ALA A 1 167 ? -12.054 7.654 18.401 1.00 97.69 167 ALA A O 1
ATOM 1286 N N . ASN A 1 168 ? -11.490 5.625 17.626 1.00 98.06 168 ASN A N 1
ATOM 1287 C CA . ASN A 1 168 ? -12.602 4.909 18.259 1.00 98.06 168 ASN A CA 1
ATOM 1288 C C . ASN A 1 168 ? -12.412 4.654 19.762 1.00 98.06 168 ASN A C 1
ATOM 1290 O O . ASN A 1 168 ? -13.403 4.604 20.482 1.00 98.06 168 ASN A O 1
ATOM 1294 N N . VAL A 1 169 ? -11.172 4.504 20.235 1.00 96.88 169 VAL A N 1
ATOM 1295 C CA . VAL A 1 169 ? -10.863 4.328 21.671 1.00 96.88 169 VAL A CA 1
ATOM 1296 C C . VAL A 1 169 ? -10.615 5.672 22.374 1.00 96.88 169 VAL A C 1
ATOM 1298 O O . VAL A 1 169 ? -10.732 5.780 23.591 1.00 96.88 169 VAL A O 1
ATOM 1301 N N . GLY A 1 170 ? -10.263 6.711 21.613 1.00 92.56 170 GLY A N 1
ATOM 1302 C CA . GLY A 1 170 ? -9.957 8.043 22.124 1.00 92.56 170 GLY A CA 1
ATOM 1303 C C . GLY A 1 170 ? -11.142 9.010 22.098 1.00 92.56 170 GLY A C 1
ATOM 1304 O O . GLY A 1 170 ? -12.241 8.729 22.560 1.00 92.56 170 GLY A O 1
ATOM 1305 N N . ASN A 1 171 ? -10.900 10.204 21.561 1.00 88.12 171 ASN A N 1
ATOM 1306 C CA . ASN A 1 171 ? -11.839 11.331 21.563 1.00 88.12 171 ASN A CA 1
ATOM 1307 C C . ASN A 1 171 ? -12.868 11.307 20.412 1.00 88.12 171 ASN A C 1
ATOM 1309 O O . ASN A 1 171 ? -13.504 12.328 20.147 1.00 88.12 171 ASN A O 1
ATOM 1313 N N . GLY A 1 172 ? -12.995 10.190 19.690 1.00 92.19 172 GLY A N 1
ATOM 1314 C CA . GLY A 1 172 ? -13.920 10.052 18.564 1.00 92.19 172 GLY A CA 1
ATOM 1315 C C . GLY A 1 172 ? -13.466 10.720 17.264 1.00 92.19 172 GLY A C 1
ATOM 1316 O O . GLY A 1 172 ? -14.221 10.684 16.297 1.00 92.19 172 GLY A O 1
ATOM 1317 N N . GLN A 1 173 ? -12.280 11.341 17.210 1.00 95.12 173 GLN A N 1
ATOM 1318 C CA . GLN A 1 173 ? -11.808 12.100 16.046 1.00 95.12 173 GLN A CA 1
ATOM 1319 C C . GLN A 1 173 ? -10.539 11.499 15.438 1.00 95.12 173 GLN A C 1
ATOM 1321 O O . GLN A 1 173 ? -9.608 11.102 16.142 1.00 95.12 173 GLN A O 1
ATOM 1326 N N . LEU A 1 174 ? -10.484 11.475 14.108 1.00 96.56 174 LEU A N 1
ATOM 1327 C CA . LEU A 1 174 ? -9.293 11.091 13.361 1.00 96.56 174 LEU A CA 1
ATOM 1328 C C . LEU A 1 174 ? -8.280 12.246 13.358 1.00 96.56 174 LEU A C 1
ATOM 1330 O O . LEU A 1 174 ? -8.626 13.404 13.129 1.00 96.56 174 LEU A O 1
ATOM 1334 N N . SER A 1 175 ? -6.999 11.938 13.567 1.00 96.69 175 SER A N 1
ATOM 1335 C CA . SER A 1 175 ? -5.933 12.934 13.424 1.00 96.69 175 SER A CA 1
ATOM 1336 C C . SER A 1 175 ? -5.691 13.259 11.947 1.00 96.69 175 SER A C 1
ATOM 1338 O O . SER A 1 175 ? -4.992 12.524 11.249 1.00 96.69 175 SER A O 1
ATOM 1340 N N . ASN A 1 176 ? -6.221 14.394 11.484 1.00 95.50 176 ASN A N 1
ATOM 1341 C CA . ASN A 1 176 ? -6.017 14.880 10.116 1.00 95.50 176 ASN A CA 1
ATOM 1342 C C . ASN A 1 176 ? -4.535 15.061 9.771 1.00 95.50 176 ASN A C 1
ATOM 1344 O O . ASN A 1 176 ? -4.115 14.700 8.677 1.00 95.50 176 ASN A O 1
ATOM 1348 N N . THR A 1 177 ? -3.724 15.569 10.701 1.00 97.06 177 THR A N 1
ATOM 1349 C CA . THR A 1 177 ? -2.283 15.749 10.477 1.00 97.06 177 THR A CA 1
ATOM 1350 C C . THR A 1 177 ? -1.586 14.413 10.230 1.00 97.06 177 THR A C 1
ATOM 1352 O O . THR A 1 177 ? -0.824 14.288 9.272 1.00 97.06 177 THR A O 1
ATOM 1355 N N . ALA A 1 178 ? -1.862 13.396 11.053 1.00 97.44 178 ALA A N 1
ATOM 1356 C CA . ALA A 1 178 ? -1.274 12.072 10.872 1.00 97.44 178 ALA A CA 1
ATOM 1357 C C . ALA A 1 178 ? -1.778 11.406 9.582 1.00 97.44 178 ALA A C 1
ATOM 1359 O O . ALA A 1 178 ? -0.981 10.857 8.823 1.00 97.44 178 ALA A O 1
ATOM 1360 N N . PHE A 1 179 ? -3.078 11.521 9.293 1.00 97.50 179 PHE A N 1
ATOM 1361 C CA . PHE A 1 179 ? -3.675 11.016 8.058 1.00 97.50 179 PHE A CA 1
ATOM 1362 C C . PHE A 1 179 ? -3.041 11.648 6.814 1.00 97.50 179 PHE A C 1
ATOM 1364 O O . PHE A 1 179 ? -2.578 10.928 5.934 1.00 97.50 179 PHE A O 1
ATOM 1371 N N . LEU A 1 180 ? -2.958 12.981 6.759 1.00 97.88 180 LEU A N 1
ATOM 1372 C CA . LEU A 1 180 ? -2.344 13.705 5.646 1.00 97.88 180 LEU A CA 1
ATOM 1373 C C . LEU A 1 180 ? -0.857 13.381 5.514 1.00 97.88 180 LEU A C 1
ATOM 1375 O O . LEU A 1 180 ? -0.360 13.282 4.401 1.00 97.88 180 LEU A O 1
ATOM 1379 N N . THR A 1 181 ? -0.151 13.160 6.623 1.00 98.31 181 THR A N 1
ATOM 1380 C CA . THR A 1 181 ? 1.258 12.742 6.588 1.00 98.31 181 THR A CA 1
ATOM 1381 C C . THR A 1 181 ? 1.410 11.372 5.927 1.00 98.31 181 THR A C 1
ATOM 1383 O O . THR A 1 181 ? 2.223 11.218 5.015 1.00 98.31 181 THR A O 1
ATOM 1386 N N . LEU A 1 182 ? 0.596 10.391 6.334 1.00 98.25 182 LEU A N 1
ATOM 1387 C CA . LEU A 1 182 ? 0.584 9.056 5.728 1.00 98.25 182 LEU A CA 1
ATOM 1388 C C . LEU A 1 182 ? 0.183 9.115 4.251 1.00 98.25 182 LEU A C 1
ATOM 1390 O O . LEU A 1 182 ? 0.844 8.508 3.410 1.00 98.25 182 LEU A O 1
ATOM 1394 N N . LEU A 1 183 ? -0.866 9.877 3.931 1.00 98.06 183 LEU A N 1
ATOM 1395 C CA . LEU A 1 183 ? -1.369 10.033 2.570 1.00 98.06 183 LEU A CA 1
ATOM 1396 C C . LEU A 1 183 ? -0.325 10.687 1.663 1.00 98.06 183 LEU A C 1
ATOM 1398 O O . LEU A 1 183 ? -0.001 10.136 0.617 1.00 98.06 183 LEU A O 1
ATOM 1402 N N . CYS A 1 184 ? 0.242 11.826 2.063 1.00 98.44 184 CYS A N 1
ATOM 1403 C CA . CYS A 1 184 ? 1.274 12.514 1.292 1.00 98.44 184 CYS A CA 1
ATOM 1404 C C . CYS A 1 184 ? 2.526 11.646 1.124 1.00 98.44 184 CYS A C 1
ATOM 1406 O O . CYS A 1 184 ? 3.087 11.610 0.032 1.00 98.44 184 CYS A O 1
ATOM 1408 N N . GLY A 1 185 ? 2.939 10.910 2.161 1.00 98.56 185 GLY A N 1
ATOM 1409 C CA . GLY A 1 185 ? 4.054 9.967 2.066 1.00 98.56 185 GLY A CA 1
ATOM 1410 C C . GLY A 1 185 ? 3.794 8.855 1.045 1.00 98.56 185 GLY A C 1
ATOM 1411 O O . GLY A 1 185 ? 4.630 8.599 0.177 1.00 98.56 185 GLY A O 1
ATOM 1412 N N . TYR A 1 186 ? 2.611 8.241 1.091 1.00 98.44 186 TYR A N 1
ATOM 1413 C CA . TYR A 1 186 ? 2.218 7.194 0.148 1.00 98.44 186 TYR A CA 1
ATOM 1414 C C . TYR A 1 186 ? 2.062 7.719 -1.291 1.00 98.44 186 TYR A C 1
ATOM 1416 O O . TYR A 1 186 ? 2.518 7.085 -2.246 1.00 98.44 186 TYR A O 1
ATOM 1424 N N . LEU A 1 187 ? 1.482 8.910 -1.466 1.00 98.50 187 LEU A N 1
ATOM 1425 C CA . LEU A 1 187 ? 1.373 9.561 -2.772 1.00 98.50 187 LEU A CA 1
ATOM 1426 C C . LEU A 1 187 ? 2.745 9.935 -3.335 1.00 98.50 187 LEU A C 1
ATOM 1428 O O . LEU A 1 187 ? 2.975 9.741 -4.525 1.00 98.50 187 LEU A O 1
ATOM 1432 N N . ALA A 1 188 ? 3.673 10.414 -2.504 1.00 98.50 188 ALA A N 1
ATOM 1433 C CA . ALA A 1 188 ? 5.039 10.708 -2.925 1.00 98.50 188 ALA A CA 1
ATOM 1434 C C . ALA A 1 188 ? 5.778 9.439 -3.376 1.00 98.50 188 ALA A C 1
ATOM 1436 O O . ALA A 1 188 ? 6.434 9.460 -4.418 1.00 98.50 188 ALA A O 1
ATOM 1437 N N . LEU A 1 189 ? 5.624 8.325 -2.649 1.00 98.12 189 LEU A N 1
ATOM 1438 C CA . LEU A 1 189 ? 6.156 7.020 -3.055 1.00 98.12 189 LEU A CA 1
ATOM 1439 C C . LEU A 1 189 ? 5.584 6.585 -4.412 1.00 98.12 189 LEU A C 1
ATOM 1441 O O . LEU A 1 189 ? 6.338 6.229 -5.318 1.00 98.12 189 LEU A O 1
ATOM 1445 N N . THR A 1 190 ? 4.260 6.663 -4.559 1.00 97.69 190 THR A N 1
ATOM 1446 C CA . THR A 1 190 ? 3.550 6.278 -5.786 1.00 97.69 190 THR A CA 1
ATOM 1447 C C . THR A 1 190 ? 3.996 7.134 -6.970 1.00 97.69 190 THR A C 1
ATOM 1449 O O . THR A 1 190 ? 4.398 6.611 -8.008 1.00 97.69 190 THR A O 1
ATOM 1452 N N . LEU A 1 191 ? 3.974 8.459 -6.812 1.00 97.94 191 LEU A N 1
ATOM 1453 C CA . LEU A 1 191 ? 4.341 9.403 -7.861 1.00 97.94 191 LEU A CA 1
ATOM 1454 C C . LEU A 1 191 ? 5.820 9.274 -8.229 1.00 97.94 191 LEU A C 1
ATOM 1456 O O . LEU A 1 191 ? 6.149 9.207 -9.411 1.00 97.94 191 LEU A O 1
ATOM 1460 N N . GLY A 1 192 ? 6.705 9.184 -7.235 1.00 98.06 192 GLY A N 1
ATOM 1461 C CA . GLY A 1 192 ? 8.135 8.981 -7.447 1.00 98.06 192 GLY A CA 1
ATOM 1462 C C . GLY A 1 192 ? 8.425 7.683 -8.199 1.00 98.06 192 GLY A C 1
ATOM 1463 O O . GLY A 1 192 ? 9.201 7.687 -9.153 1.00 98.06 192 GLY A O 1
ATOM 1464 N N . GLY A 1 193 ? 7.750 6.590 -7.837 1.00 96.00 193 GLY A N 1
ATOM 1465 C CA . GLY A 1 193 ? 7.867 5.310 -8.528 1.00 96.00 193 GLY A CA 1
ATOM 1466 C C . GLY A 1 193 ? 7.334 5.349 -9.968 1.00 96.00 193 GLY A C 1
ATOM 1467 O O . GLY A 1 193 ? 8.004 4.867 -10.882 1.00 96.00 193 GLY A O 1
ATOM 1468 N N . CYS A 1 194 ? 6.186 5.990 -10.206 1.00 94.94 194 CYS A N 1
ATOM 1469 C CA . CYS A 1 194 ? 5.648 6.196 -11.554 1.00 94.94 194 CYS A CA 1
ATOM 1470 C C . CYS A 1 194 ? 6.594 7.036 -12.425 1.00 94.94 194 CYS A C 1
ATOM 1472 O O . CYS A 1 194 ? 6.913 6.638 -13.545 1.00 94.94 194 CYS A O 1
ATOM 1474 N N . ILE A 1 195 ? 7.088 8.167 -11.907 1.00 96.25 195 ILE A N 1
ATOM 1475 C CA . ILE A 1 195 ? 8.070 9.014 -12.600 1.00 96.25 195 ILE A CA 1
ATOM 1476 C C . ILE A 1 195 ? 9.336 8.211 -12.900 1.00 96.25 195 ILE A C 1
ATOM 1478 O O . ILE A 1 195 ? 9.840 8.269 -14.020 1.00 96.25 195 ILE A O 1
ATOM 1482 N N . TYR A 1 196 ? 9.827 7.423 -11.940 1.00 95.56 196 TYR A N 1
ATOM 1483 C CA . TYR A 1 196 ? 10.985 6.555 -12.136 1.00 95.56 196 TYR A CA 1
ATOM 1484 C C . TYR A 1 196 ? 10.780 5.582 -13.305 1.00 95.56 196 TYR A C 1
ATOM 1486 O O . TYR A 1 196 ? 11.638 5.517 -14.187 1.00 95.56 196 TYR A O 1
ATOM 1494 N N . LEU A 1 197 ? 9.644 4.875 -13.367 1.00 94.12 197 LEU A N 1
ATOM 1495 C CA . LEU A 1 197 ? 9.351 3.953 -14.469 1.00 94.12 197 LEU A CA 1
ATOM 1496 C C . LEU A 1 197 ? 9.233 4.678 -15.814 1.00 94.12 197 LEU A C 1
ATOM 1498 O O . LEU A 1 197 ? 9.795 4.217 -16.808 1.00 94.12 197 LEU A O 1
ATOM 1502 N N . LEU A 1 198 ? 8.553 5.826 -15.848 1.00 93.31 198 LEU A N 1
ATOM 1503 C CA . LEU A 1 198 ? 8.399 6.626 -17.064 1.00 93.31 198 LEU A CA 1
ATOM 1504 C C . LEU A 1 198 ? 9.746 7.140 -17.580 1.00 93.31 198 LEU A C 1
ATOM 1506 O O . LEU A 1 198 ? 10.025 7.032 -18.770 1.00 93.31 198 LEU A O 1
ATOM 1510 N N . VAL A 1 199 ? 10.612 7.646 -16.700 1.00 93.31 199 VAL A N 1
ATOM 1511 C CA . VAL A 1 199 ? 11.956 8.112 -17.073 1.00 93.31 199 VAL A CA 1
ATOM 1512 C C . VAL A 1 199 ? 12.841 6.943 -17.505 1.00 93.31 199 VAL A C 1
ATOM 1514 O O . VAL A 1 199 ? 13.561 7.056 -18.499 1.00 93.31 199 VAL A O 1
ATOM 1517 N N . ARG A 1 200 ? 12.783 5.811 -16.791 1.00 92.19 200 ARG A N 1
ATOM 1518 C CA . ARG A 1 200 ? 13.585 4.616 -17.084 1.00 92.19 200 ARG A CA 1
ATOM 1519 C C . ARG A 1 200 ? 13.235 4.016 -18.439 1.00 92.19 200 ARG A C 1
ATOM 1521 O O . ARG A 1 200 ? 14.147 3.700 -19.201 1.00 92.19 200 ARG A O 1
ATOM 1528 N N . PHE A 1 201 ? 11.945 3.850 -18.723 1.00 92.00 201 PHE A N 1
ATOM 1529 C CA . PHE A 1 201 ? 11.472 3.259 -19.973 1.00 92.00 201 PHE A CA 1
ATOM 1530 C C . PHE A 1 201 ? 11.337 4.283 -21.105 1.00 92.00 201 PHE A C 1
ATOM 1532 O O . PHE A 1 201 ? 11.332 3.904 -22.270 1.00 92.00 201 PHE A O 1
ATOM 1539 N N . GLY A 1 202 ? 11.311 5.582 -20.807 1.00 90.19 202 GLY A N 1
ATOM 1540 C CA . GLY A 1 202 ? 11.290 6.656 -21.804 1.00 90.19 202 GLY A CA 1
ATOM 1541 C C . GLY A 1 202 ? 12.640 6.961 -22.465 1.00 90.19 202 GLY A C 1
ATOM 1542 O O . GLY A 1 202 ? 12.688 7.782 -23.377 1.00 90.19 202 GLY A O 1
ATOM 1543 N N . ARG A 1 203 ? 13.740 6.340 -22.022 1.00 86.88 203 ARG A N 1
ATOM 1544 C CA . ARG A 1 203 ? 15.096 6.578 -22.547 1.00 86.88 203 ARG A CA 1
ATOM 1545 C C . ARG A 1 203 ? 15.756 5.263 -22.986 1.00 86.88 203 ARG A C 1
ATOM 1547 O O . ARG A 1 203 ? 16.492 4.673 -22.189 1.00 86.88 203 ARG A O 1
ATOM 1554 N N . PRO A 1 204 ? 15.495 4.760 -24.209 1.00 77.50 204 PRO A N 1
ATOM 1555 C CA . PRO A 1 204 ? 16.275 3.649 -24.747 1.00 77.50 204 PRO A CA 1
ATOM 1556 C C . PRO A 1 204 ? 17.756 4.071 -24.903 1.00 77.50 204 PRO A C 1
ATOM 1558 O O . PRO A 1 204 ? 18.029 5.256 -25.114 1.00 77.50 204 PRO A O 1
ATOM 1561 N N . PRO A 1 205 ? 18.729 3.154 -24.757 1.00 75.56 205 PRO A N 1
ATOM 1562 C CA . PRO A 1 205 ? 20.144 3.445 -24.979 1.00 75.56 205 PRO A CA 1
ATOM 1563 C C . PRO A 1 205 ? 20.421 3.976 -26.402 1.00 75.56 205 PRO A C 1
ATOM 1565 O O . PRO A 1 205 ? 19.680 3.705 -27.347 1.00 75.56 205 PRO A O 1
ATOM 1568 N N . ALA A 1 206 ? 21.475 4.791 -26.530 1.00 66.62 206 ALA A N 1
ATOM 1569 C CA . ALA A 1 206 ? 21.751 5.625 -27.707 1.00 66.62 206 ALA A CA 1
ATOM 1570 C C . ALA A 1 206 ? 22.041 4.849 -29.008 1.00 66.62 206 ALA A C 1
ATOM 1572 O O . ALA A 1 206 ? 21.910 5.411 -30.090 1.00 66.62 206 ALA A O 1
ATOM 1573 N N . ASP A 1 207 ? 22.400 3.570 -28.913 1.00 60.97 207 ASP A N 1
ATOM 1574 C CA . ASP A 1 207 ? 22.629 2.666 -30.046 1.00 60.97 207 ASP A CA 1
ATOM 1575 C C . ASP A 1 207 ? 21.345 2.346 -30.830 1.00 60.97 207 ASP A C 1
ATOM 1577 O O . ASP A 1 207 ? 21.403 2.065 -32.025 1.00 60.97 207 ASP A O 1
ATOM 1581 N N . HIS A 1 208 ? 20.177 2.456 -30.193 1.00 56.31 208 HIS A N 1
ATOM 1582 C CA . HIS A 1 208 ? 18.888 2.238 -30.846 1.00 56.31 208 HIS A CA 1
ATOM 1583 C C . HIS A 1 208 ? 18.305 3.506 -31.492 1.00 56.31 208 HIS A C 1
ATOM 1585 O O . HIS A 1 208 ? 17.474 3.406 -32.393 1.00 56.31 208 HIS A O 1
ATOM 1591 N N . ALA A 1 209 ? 18.741 4.693 -31.055 1.00 54.34 209 ALA A N 1
ATOM 1592 C CA . ALA A 1 209 ? 18.316 5.975 -31.625 1.00 54.34 209 ALA A CA 1
ATOM 1593 C C . ALA A 1 209 ? 18.948 6.252 -33.002 1.00 54.34 209 ALA A C 1
ATOM 1595 O O . ALA A 1 209 ? 18.463 7.106 -33.733 1.00 54.34 209 ALA A O 1
ATOM 1596 N N . SER A 1 210 ? 20.013 5.528 -33.369 1.00 53.19 210 SER A N 1
ATOM 1597 C CA . SER A 1 210 ? 20.645 5.604 -34.692 1.00 53.19 210 SER A CA 1
ATOM 1598 C C . SER A 1 210 ? 20.122 4.570 -35.701 1.00 53.19 210 SER A C 1
ATOM 1600 O O . SER A 1 210 ? 20.627 4.525 -36.819 1.00 53.19 210 SER A O 1
ATOM 1602 N N . MET A 1 211 ? 19.162 3.714 -35.318 1.00 52.62 211 MET A N 1
ATOM 1603 C CA . MET A 1 211 ? 18.581 2.664 -36.179 1.00 52.62 211 MET A CA 1
ATOM 1604 C C . MET A 1 211 ? 17.085 2.869 -36.489 1.00 52.62 211 MET A C 1
ATOM 1606 O O . MET A 1 211 ? 16.520 2.085 -37.249 1.00 52.62 211 MET A O 1
ATOM 1610 N N . SER A 1 212 ? 16.449 3.884 -35.892 1.00 49.81 212 SER A N 1
ATOM 1611 C CA . SER A 1 212 ? 15.056 4.300 -36.137 1.00 49.81 212 SER A CA 1
ATOM 1612 C C . SER A 1 212 ? 15.007 5.599 -36.922 1.00 49.81 212 SER A C 1
ATOM 1614 O O . SER A 1 212 ? 14.172 5.691 -37.842 1.00 49.81 212 SER A O 1
#

Radius of gyration: 34.67 Å; chains: 1; bounding box: 108×32×98 Å